Protein AF-A0A5E4HWT2-F1 (afdb_monomer)

Solvent-accessible surface area (backbone atoms only — not comparable to full-atom values): 11852 Å² total; per-residue (Å²): 133,83,78,80,74,68,26,44,54,45,60,42,58,47,58,42,36,42,62,37,64,35,36,36,42,29,39,63,37,53,56,61,27,50,28,43,37,42,43,30,40,61,86,70,51,63,56,81,74,40,82,48,65,21,38,86,82,4,34,38,79,51,73,48,72,41,38,56,68,53,70,64,38,52,31,46,33,38,43,28,26,64,86,80,69,40,54,32,49,76,34,63,39,31,34,39,82,28,74,89,44,45,45,43,34,33,34,42,23,30,59,99,72,46,64,54,94,60,71,32,46,50,61,38,70,34,66,42,81,79,51,62,40,22,15,24,37,28,46,29,47,87,41,42,48,36,38,32,27,23,25,27,57,98,69,41,72,50,74,76,37,48,56,56,42,78,27,59,45,81,91,74,81,39,33,23,17,25,38,31,42,32,67,37,92,56,56,92,66,53,42,39,37,33,27,27,21,31,53,95,71,44,74,53,70,76,33,48,62,52,40,79,26,62,47,79,92,73,84,43,32,25,14,21,38,34,44,33,63,45,111

Radius of gyration: 24.7 Å; Cα contacts (8 Å, |Δi|>4): 648; chains: 1; bounding box: 62×24×71 Å

Sequence (231 aa):
MNAPADPTLSVSPTSGSQGTTFYYSGTKYTPNGAIDWHVRKPDNVEYPVGSLVADASGNLNTNYLSHCGSMVGAYTIWAVDKTTGRRSNDVTETITAASSCTNVQYQAQFAYTGWMANWVQDGQTAGTPGGNQMEAIKIQTTSYGITYRAHVAYDGWLPWVSNGAVAGTVGQGKSLQAIEIKLLGAPSNLHVNYRVYVHGQGWQGWVSDGGTAGTIGSGLAVDAIEIKIQN

Mean predicted aligned error: 8.21 Å

Secondary structure (DSSP, 8-state):
-PPPPPPEEEEESSEEETTPEEEEEEE-SPTT-EEEEEEE-TTSPBPPPEEEE--TTS-EEEEEE--TTSPSEEEEEEEEETTTTEEPPPEEEEEEPPTTT---EEEEEETTTEE-SS-B-TTPPEE-TTSSPEEEEEEE-SSSEEEEEEEETTTEEPPPEETTPPEE-SSSS--EEEEEEEEES--TT-EEEEEEEETTTEEPPPEETTPPEE-SSS-PPEEEEEEEEE-

Foldseek 3Di:
DDDQDFKAKDWPPQEDEAQDKIKMKIADADAQFKKFKWKQAQVRDIDPTDIDTAHRRRMDIDMDGGHLQRAFAKMWIKMARPVVRGIYDIGIHGYHHDPVSWWKWKWFQFAPPGIDPGTDTAFDKHFDQQDTFTQKMFIAGDHWKKKKEFQKPPPGIDDIDIHRDIHGDHNPPIGTFKMFMATHSHDPQKWKWKEFRWNPPGIDDIDIHGDIHGDDPPRIGTRMMHITIDD

Structure (mmCIF, N/CA/C/O backbone):
data_AF-A0A5E4HWT2-F1
#
_entry.id   AF-A0A5E4HWT2-F1
#
loop_
_atom_site.group_PDB
_atom_site.id
_atom_site.type_symbol
_atom_site.label_atom_id
_atom_site.label_alt_id
_atom_site.label_comp_id
_atom_site.label_asym_id
_atom_site.label_entity_id
_atom_site.label_seq_id
_atom_site.pdbx_PDB_ins_code
_atom_site.Cartn_x
_atom_site.Cartn_y
_atom_site.Cartn_z
_atom_site.occupancy
_atom_site.B_iso_or_equiv
_atom_site.auth_seq_id
_atom_site.auth_comp_id
_atom_site.auth_asym_id
_atom_site.auth_atom_id
_atom_site.pdbx_PDB_model_num
ATOM 1 N N . MET A 1 1 ? -37.035 4.586 41.130 1.00 43.09 1 MET A N 1
ATOM 2 C CA . MET A 1 1 ? -35.785 3.806 41.001 1.00 43.09 1 MET A CA 1
ATOM 3 C C . MET A 1 1 ? -35.030 4.377 39.812 1.00 43.09 1 MET A C 1
ATOM 5 O O . MET A 1 1 ? -35.649 4.503 38.764 1.00 43.09 1 MET A O 1
ATOM 9 N N . ASN A 1 2 ? -33.771 4.797 39.970 1.00 49.03 2 ASN A N 1
ATOM 10 C CA . ASN A 1 2 ? -32.963 5.244 38.828 1.00 49.03 2 ASN A CA 1
ATOM 11 C C . ASN A 1 2 ? -32.665 4.037 37.935 1.00 49.03 2 ASN A C 1
ATOM 13 O O . ASN A 1 2 ? -32.288 2.983 38.447 1.00 49.03 2 ASN A O 1
ATOM 17 N N . ALA A 1 3 ? -32.858 4.180 36.622 1.00 57.75 3 ALA A N 1
ATOM 18 C CA . ALA A 1 3 ? -32.434 3.164 35.668 1.00 57.75 3 ALA A CA 1
ATOM 19 C C . ALA A 1 3 ? -30.928 2.900 35.862 1.00 57.75 3 ALA A C 1
ATOM 21 O O . ALA A 1 3 ? -30.178 3.860 36.070 1.00 57.75 3 ALA A O 1
ATOM 22 N N . PRO A 1 4 ? -30.465 1.635 35.834 1.00 65.25 4 PRO A N 1
ATOM 23 C CA . PRO A 1 4 ? -29.040 1.381 35.962 1.00 65.25 4 PRO A CA 1
ATOM 24 C C . PRO A 1 4 ? -28.313 2.071 34.802 1.00 65.25 4 PRO A C 1
ATOM 26 O O . PRO A 1 4 ? -28.851 2.121 33.696 1.00 65.25 4 PRO A O 1
ATOM 29 N N . ALA A 1 5 ? -27.134 2.634 35.053 1.00 80.31 5 ALA A N 1
ATOM 30 C CA . ALA A 1 5 ? -26.390 3.373 34.036 1.00 80.31 5 ALA A CA 1
ATOM 31 C C . ALA A 1 5 ? -25.865 2.440 32.933 1.00 80.31 5 ALA A C 1
ATOM 33 O O . ALA A 1 5 ? -25.574 1.272 33.199 1.00 80.31 5 ALA A O 1
ATOM 34 N N . ASP A 1 6 ? -25.743 2.962 31.715 1.00 92.44 6 ASP A N 1
ATOM 35 C CA . ASP A 1 6 ? -25.195 2.209 30.588 1.00 92.44 6 ASP A CA 1
ATOM 36 C C . ASP A 1 6 ? -23.680 1.980 30.740 1.00 92.44 6 ASP A C 1
ATOM 38 O O . ASP A 1 6 ? -23.000 2.789 31.397 1.00 92.44 6 ASP A O 1
ATOM 42 N N . PRO A 1 7 ? -23.144 0.891 30.152 1.00 96.94 7 PRO A N 1
ATOM 43 C CA . PRO A 1 7 ? -21.710 0.658 30.078 1.00 96.94 7 PRO A CA 1
ATOM 44 C C . PRO A 1 7 ? -20.974 1.820 29.416 1.00 96.94 7 PRO A C 1
ATOM 46 O O . PRO A 1 7 ? -21.511 2.519 28.558 1.00 96.94 7 PRO A O 1
ATOM 49 N N . THR A 1 8 ? -19.713 2.010 29.786 1.00 97.75 8 THR A N 1
ATOM 50 C CA . THR A 1 8 ? -18.845 3.003 29.144 1.00 97.75 8 THR A CA 1
ATOM 51 C C . THR A 1 8 ? -17.675 2.338 28.442 1.00 97.75 8 THR A C 1
ATOM 53 O O . THR A 1 8 ? -17.231 1.254 28.831 1.00 97.75 8 THR A O 1
ATOM 56 N N . LEU A 1 9 ? -17.161 3.010 27.416 1.00 98.50 9 LEU A N 1
ATOM 57 C CA . LEU A 1 9 ? -15.950 2.624 26.708 1.00 98.50 9 LEU A CA 1
ATOM 58 C C . LEU A 1 9 ? -15.103 3.865 26.412 1.00 98.50 9 LEU A C 1
ATOM 60 O O . LEU A 1 9 ? -15.623 4.933 26.091 1.00 98.50 9 LEU A O 1
ATOM 64 N N . SER A 1 10 ? -13.788 3.721 26.517 1.00 98.44 10 SER A N 1
ATOM 65 C CA . SER A 1 10 ? -12.793 4.733 26.169 1.00 98.44 10 SER A CA 1
ATOM 66 C C . SER A 1 10 ? -11.603 4.069 25.477 1.00 98.44 10 SER A C 1
ATOM 68 O O . SER A 1 10 ? -11.363 2.878 25.679 1.00 98.44 10 SER A O 1
ATOM 70 N N . VAL A 1 11 ? -10.865 4.835 24.672 1.00 98.62 11 VAL A N 1
ATOM 71 C CA . VAL A 1 11 ? -9.637 4.392 23.996 1.00 98.62 11 VAL A CA 1
ATOM 72 C C . VAL A 1 11 ? -8.531 5.430 24.176 1.00 98.62 11 VAL A C 1
ATOM 74 O O . VAL A 1 11 ? -8.799 6.633 24.156 1.00 98.62 11 VAL A O 1
ATOM 77 N N . SER A 1 12 ? -7.294 4.973 24.365 1.00 97.75 12 SER A N 1
ATOM 78 C CA . SER A 1 12 ? -6.104 5.821 24.440 1.00 97.75 12 SER A CA 1
ATOM 79 C C . SER A 1 12 ? -4.875 5.117 23.839 1.00 97.75 12 SER A C 1
ATOM 81 O O . SER A 1 12 ? -4.638 3.956 24.174 1.00 97.75 12 SER A O 1
ATOM 83 N N . PRO A 1 13 ? -4.065 5.788 22.997 1.00 98.44 13 PRO A N 1
ATOM 84 C CA . PRO A 1 13 ? -4.355 7.083 22.375 1.00 98.44 13 PRO A CA 1
ATOM 85 C C . PRO A 1 13 ? -5.562 6.983 21.425 1.00 98.44 13 PRO A C 1
ATOM 87 O O . PRO A 1 13 ? -5.943 5.896 21.021 1.00 98.44 13 PRO A O 1
ATOM 90 N N . THR A 1 14 ? -6.184 8.101 21.046 1.00 97.81 14 THR A N 1
ATOM 91 C CA . THR A 1 14 ? -7.273 8.097 20.041 1.00 97.81 14 THR A CA 1
ATOM 92 C C . THR A 1 14 ? -6.750 8.132 18.601 1.00 97.81 14 THR A C 1
ATOM 94 O O . THR A 1 14 ? -7.523 8.018 17.653 1.00 97.81 14 THR A O 1
ATOM 97 N N . SER A 1 15 ? -5.439 8.300 18.409 1.00 96.88 15 SER A N 1
ATOM 98 C CA . SER A 1 15 ? -4.786 8.288 17.101 1.00 96.88 15 SER A CA 1
ATOM 99 C C . SER A 1 15 ? -3.331 7.834 17.215 1.00 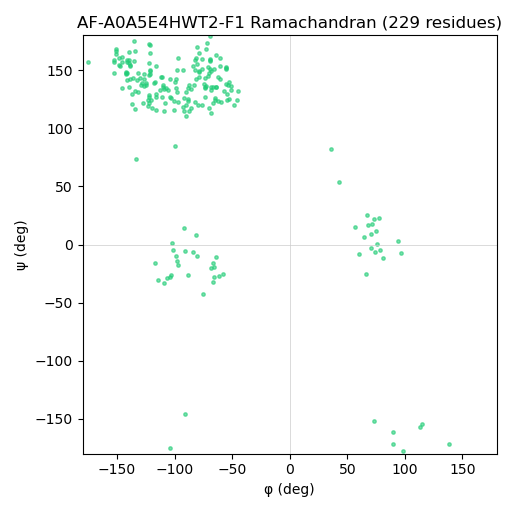96.88 15 SER A C 1
ATOM 101 O O . SER A 1 15 ? -2.675 8.116 18.218 1.00 96.88 15 SER A O 1
ATOM 103 N N . GLY A 1 16 ? -2.821 7.156 16.190 1.00 94.25 16 GLY A N 1
ATOM 104 C CA . GLY A 1 16 ? -1.427 6.727 16.107 1.00 94.25 16 GLY A CA 1
ATOM 105 C C . GLY A 1 16 ? -1.103 6.079 14.766 1.00 94.25 16 GLY A C 1
ATOM 106 O O . GLY A 1 16 ? -1.997 5.591 14.077 1.00 94.25 16 GLY A O 1
ATOM 107 N N . SER A 1 17 ? 0.172 6.072 14.374 1.00 90.12 17 SER A N 1
ATOM 108 C CA . SER A 1 17 ? 0.587 5.397 13.141 1.00 90.12 17 SER A CA 1
ATOM 109 C C . SER A 1 17 ? 0.480 3.877 13.280 1.00 90.12 17 SER A C 1
ATOM 111 O O . SER A 1 17 ? 0.541 3.360 14.397 1.00 90.12 17 SER A O 1
ATOM 113 N N . GLN A 1 18 ? 0.380 3.142 12.171 1.00 86.31 18 GLN A N 1
ATOM 114 C CA . GLN A 1 18 ? 0.523 1.678 12.169 1.00 86.31 18 GLN A CA 1
ATOM 115 C C . GLN A 1 18 ? 1.737 1.248 13.025 1.00 86.31 18 GLN A C 1
ATOM 117 O O . GLN A 1 18 ? 2.815 1.837 12.931 1.00 86.31 18 GLN A O 1
ATOM 122 N N . GLY A 1 19 ? 1.545 0.261 13.903 1.00 87.62 19 GLY A N 1
ATOM 123 C CA . GLY A 1 19 ? 2.503 -0.112 14.954 1.00 87.62 19 GLY A CA 1
ATOM 124 C C . GLY A 1 19 ? 2.204 0.500 16.330 1.00 87.62 19 GLY A C 1
ATOM 125 O O . GLY A 1 19 ? 2.846 0.134 17.311 1.00 87.62 19 GLY A O 1
ATOM 126 N N . THR A 1 20 ? 1.227 1.406 16.433 1.00 95.69 20 THR A N 1
ATOM 127 C CA . THR A 1 20 ? 0.738 1.935 17.716 1.00 95.69 20 THR A CA 1
ATOM 128 C C . THR A 1 20 ? -0.126 0.899 18.433 1.00 95.69 20 THR A C 1
ATOM 130 O O . THR A 1 20 ? -0.978 0.259 17.806 1.00 95.69 20 THR A O 1
ATOM 133 N N . THR A 1 21 ? 0.065 0.771 19.748 1.00 98.12 21 THR A N 1
ATOM 134 C CA . THR A 1 21 ? -0.846 0.042 20.639 1.00 98.12 21 THR A CA 1
ATOM 135 C C . THR A 1 21 ? -1.932 0.976 21.160 1.00 98.12 21 THR A C 1
ATOM 137 O O . THR A 1 21 ? -1.632 1.982 21.802 1.00 98.12 21 THR A O 1
ATOM 140 N N . PHE A 1 22 ? -3.185 0.609 20.919 1.00 98.56 22 PHE A N 1
ATOM 141 C CA . PHE A 1 22 ? -4.385 1.259 21.431 1.00 98.56 22 PHE A CA 1
ATOM 142 C C . PHE A 1 22 ? -4.890 0.496 22.653 1.00 98.56 22 PHE A C 1
ATOM 144 O O . PHE A 1 22 ? -5.001 -0.729 22.620 1.00 98.56 22 PHE A O 1
ATOM 151 N N . TYR A 1 23 ? -5.182 1.207 23.738 1.00 98.56 23 TYR A N 1
ATOM 152 C CA . TYR A 1 23 ? -5.675 0.639 24.989 1.00 98.56 23 TYR A CA 1
ATOM 153 C C . TYR A 1 23 ? -7.123 1.049 25.198 1.00 98.56 23 TYR A C 1
ATOM 155 O O . TYR A 1 23 ? -7.440 2.238 25.185 1.00 98.56 23 TYR A O 1
ATOM 163 N N . TYR A 1 24 ? -7.990 0.071 25.432 1.00 98.56 24 TYR A N 1
ATOM 164 C CA . TYR A 1 24 ? -9.404 0.289 25.689 1.00 98.56 24 TYR A CA 1
ATOM 165 C C . TYR A 1 24 ? -9.719 -0.008 27.143 1.00 98.56 24 TYR A C 1
ATOM 167 O O . TYR A 1 24 ? -9.331 -1.052 27.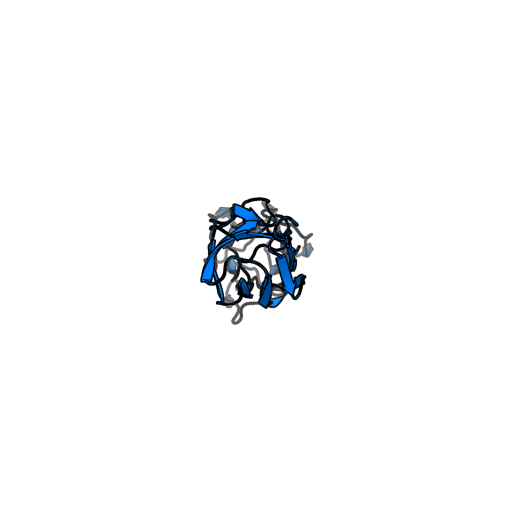673 1.00 98.56 24 TYR A O 1
ATOM 175 N N . SER A 1 25 ? -10.471 0.896 27.764 1.00 98.31 25 SER A N 1
ATOM 176 C CA . SER A 1 25 ? -11.011 0.683 29.102 1.00 98.31 25 SER A CA 1
ATOM 177 C C . SER A 1 25 ? -12.499 0.986 29.142 1.00 98.31 25 SER A C 1
ATOM 179 O O . SER A 1 25 ? -12.980 1.911 28.481 1.00 98.31 25 SER A O 1
ATOM 181 N N . GLY A 1 26 ? -13.239 0.201 29.913 1.00 97.88 26 GLY A N 1
ATOM 182 C CA . GLY A 1 26 ? -14.676 0.359 30.064 1.00 97.88 26 GLY A CA 1
ATOM 183 C C . GLY A 1 26 ? -15.161 -0.052 31.446 1.00 97.88 26 GLY A C 1
ATOM 184 O O . GLY A 1 26 ? -14.474 -0.772 32.163 1.00 97.88 26 GLY A O 1
ATOM 185 N N . THR A 1 27 ? -16.348 0.416 31.826 1.00 98.06 27 THR A N 1
ATOM 186 C CA . THR A 1 27 ? -16.927 0.173 33.158 1.00 98.06 27 THR A CA 1
ATOM 187 C C . THR A 1 27 ? -18.422 -0.117 33.071 1.00 98.06 27 THR A C 1
ATOM 189 O O . THR A 1 27 ? -19.052 0.193 32.058 1.00 98.06 27 THR A O 1
ATOM 192 N N . LYS A 1 28 ? -18.991 -0.641 34.167 1.00 97.12 28 LYS A N 1
ATOM 193 C CA . LYS A 1 28 ? -20.430 -0.927 34.347 1.00 97.12 28 LYS A CA 1
ATOM 194 C C . LYS A 1 28 ? -20.972 -2.051 33.458 1.00 97.12 28 LYS A C 1
ATOM 196 O O . LYS A 1 28 ? -22.170 -2.098 33.191 1.00 97.12 28 LYS A O 1
ATOM 201 N N . TYR A 1 29 ? -20.105 -2.962 33.033 1.00 97.44 29 TYR A N 1
ATOM 202 C CA . TYR A 1 29 ? -20.538 -4.249 32.500 1.00 97.44 29 TYR A CA 1
ATOM 203 C C . TYR A 1 29 ? -20.964 -5.157 33.655 1.00 97.44 29 TYR A C 1
ATOM 205 O O . TYR A 1 29 ? -20.558 -4.956 34.803 1.00 97.44 29 TYR A O 1
ATOM 213 N N . THR A 1 30 ? -21.764 -6.178 33.362 1.00 97.44 30 THR A N 1
ATOM 214 C CA . THR A 1 30 ? -22.061 -7.239 34.327 1.00 97.44 30 THR A CA 1
ATOM 215 C C . THR A 1 30 ? -20.750 -7.851 34.844 1.00 97.44 30 THR A C 1
ATOM 217 O O . THR A 1 30 ? -19.946 -8.300 34.026 1.00 97.44 30 THR A O 1
ATOM 220 N N . PRO A 1 31 ? -20.500 -7.884 36.169 1.00 97.94 31 PRO A N 1
ATOM 221 C CA . PRO A 1 31 ? -19.295 -8.489 36.736 1.00 97.94 31 PRO A CA 1
ATOM 222 C C . PRO A 1 31 ? -19.091 -9.937 36.285 1.00 97.94 31 PRO A C 1
ATOM 224 O O . PRO A 1 31 ? -20.013 -10.746 36.387 1.00 97.94 31 PRO A O 1
ATOM 227 N N . ASN A 1 32 ? -17.891 -10.269 35.801 1.00 97.69 32 ASN A N 1
ATOM 228 C CA . ASN A 1 32 ? -17.571 -11.560 35.166 1.00 97.69 32 ASN A CA 1
ATOM 229 C C . ASN A 1 32 ? -18.466 -11.919 33.957 1.00 97.69 32 ASN A C 1
ATOM 231 O O . ASN A 1 32 ? -18.517 -13.075 33.537 1.00 97.69 32 ASN A O 1
ATOM 235 N N . GLY A 1 33 ? -19.203 -10.948 33.415 1.00 97.44 33 GLY A N 1
ATOM 236 C CA . GLY A 1 33 ? -20.128 -11.121 32.304 1.00 97.44 33 GLY A CA 1
ATOM 237 C C . GLY A 1 33 ? -19.431 -11.053 30.949 1.00 97.44 33 GLY A C 1
ATOM 238 O O . GLY A 1 33 ? -18.394 -10.407 30.787 1.00 97.44 33 GLY A O 1
ATOM 239 N N . ALA A 1 34 ? -20.027 -11.716 29.960 1.00 98.06 34 ALA A N 1
ATOM 240 C CA . ALA A 1 34 ? -19.558 -11.667 28.582 1.00 98.06 34 ALA A CA 1
ATOM 241 C C . ALA A 1 34 ? -19.882 -10.315 27.925 1.00 98.06 34 ALA A C 1
ATOM 243 O O . ALA A 1 34 ? -20.956 -9.743 28.134 1.00 98.06 34 ALA A O 1
ATOM 244 N N . ILE A 1 35 ? -18.960 -9.844 27.089 1.00 98.62 35 ILE A N 1
ATOM 245 C CA . ILE A 1 35 ? -19.057 -8.604 26.322 1.00 98.62 35 ILE A CA 1
ATOM 246 C C . ILE A 1 35 ? -18.897 -8.943 24.840 1.00 98.62 35 ILE A C 1
ATOM 248 O O . ILE A 1 35 ? -17.876 -9.510 24.448 1.00 98.62 35 ILE A O 1
ATOM 252 N N . ASP A 1 36 ? -19.875 -8.560 24.022 1.00 98.56 36 ASP A N 1
ATOM 253 C CA . ASP A 1 36 ? -19.744 -8.565 22.566 1.00 98.56 36 ASP A CA 1
ATOM 254 C C . ASP A 1 36 ? -18.962 -7.309 22.135 1.00 98.56 36 ASP A C 1
ATOM 256 O O . ASP A 1 36 ? -19.357 -6.175 22.425 1.00 98.56 36 ASP A O 1
ATOM 260 N N . TRP A 1 37 ? -17.817 -7.514 21.483 1.00 98.44 37 TRP A N 1
ATOM 261 C CA . TRP A 1 37 ? -16.889 -6.475 21.031 1.00 98.44 37 TRP A CA 1
ATOM 262 C C . TRP A 1 37 ? -17.081 -6.207 19.542 1.00 98.44 37 TRP A C 1
ATOM 264 O O . TRP A 1 37 ? -16.821 -7.076 18.706 1.00 98.44 37 TRP A O 1
ATOM 274 N N . HIS A 1 38 ? -17.516 -4.997 19.207 1.00 98.44 38 HIS A N 1
ATOM 275 C CA . HIS A 1 38 ? -17.795 -4.602 17.835 1.00 98.44 38 HIS A CA 1
ATOM 276 C C . HIS A 1 38 ? -16.776 -3.589 17.337 1.00 98.44 38 HIS A C 1
ATOM 278 O O . HIS A 1 38 ? -16.461 -2.613 18.018 1.00 98.44 38 HIS A O 1
ATOM 284 N N . VAL A 1 39 ? -16.307 -3.799 16.110 1.00 98.31 39 VAL A N 1
ATOM 285 C CA . VAL A 1 39 ? -15.374 -2.903 15.431 1.00 98.31 39 VAL A CA 1
ATOM 286 C C . VAL A 1 39 ? -15.856 -2.695 14.004 1.00 98.31 39 VAL A C 1
ATOM 288 O O . VAL A 1 39 ? -15.878 -3.631 13.202 1.00 98.31 39 VAL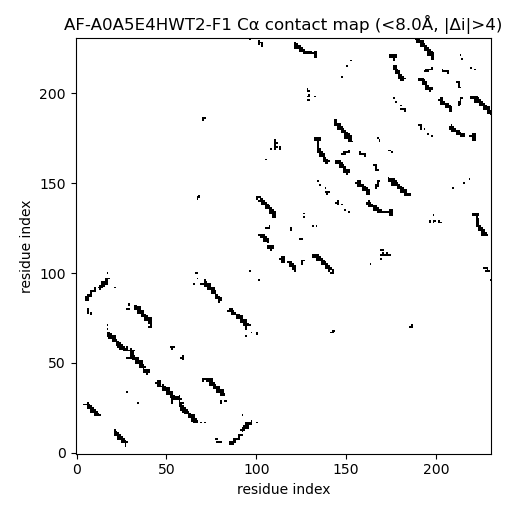 A O 1
ATOM 291 N N . ARG A 1 40 ? -16.199 -1.451 13.676 1.00 98.12 40 ARG A N 1
ATOM 292 C CA . ARG A 1 40 ? -16.472 -1.002 12.313 1.00 98.12 40 ARG A CA 1
ATOM 293 C C . ARG A 1 40 ? -15.223 -0.347 11.739 1.00 98.12 40 ARG A C 1
ATOM 295 O O . ARG A 1 40 ? -14.700 0.611 12.310 1.00 98.12 40 ARG A O 1
ATOM 302 N N . LYS A 1 41 ? -14.752 -0.882 10.616 1.00 93.88 41 LYS A N 1
ATOM 303 C CA . LYS A 1 41 ? -13.558 -0.420 9.901 1.00 93.88 41 LYS A CA 1
ATOM 304 C C . LYS A 1 41 ? -13.794 0.922 9.181 1.00 93.88 41 LYS A C 1
ATOM 306 O O . LYS A 1 41 ? -14.949 1.313 8.993 1.00 93.88 41 LYS A O 1
ATOM 311 N N . PRO A 1 42 ? -12.723 1.577 8.688 1.00 91.50 42 PRO A N 1
ATOM 312 C CA . PRO A 1 42 ? -12.829 2.793 7.876 1.00 91.50 42 PRO A CA 1
ATOM 313 C C . PRO A 1 42 ? -13.656 2.639 6.588 1.00 91.50 42 PRO A C 1
ATOM 315 O O . PRO A 1 42 ? -14.235 3.609 6.111 1.00 91.50 42 PRO A O 1
ATOM 318 N N . ASP A 1 43 ? -13.758 1.423 6.041 1.00 85.81 43 ASP A N 1
ATOM 319 C CA . ASP A 1 43 ? -14.599 1.092 4.878 1.00 85.81 43 ASP A CA 1
ATOM 320 C C . ASP A 1 43 ? -16.086 0.854 5.231 1.00 85.81 43 ASP A C 1
ATOM 322 O O . ASP A 1 43 ? -16.866 0.437 4.377 1.00 85.81 43 ASP A O 1
ATOM 326 N N . ASN A 1 44 ? -16.488 1.121 6.480 1.00 91.38 44 ASN A N 1
ATOM 327 C CA . ASN A 1 44 ? -17.807 0.851 7.065 1.00 91.38 44 ASN A CA 1
ATOM 328 C C . ASN A 1 44 ? -18.199 -0.630 7.179 1.00 91.38 44 ASN A C 1
ATOM 330 O O . ASN A 1 44 ? -19.316 -0.923 7.607 1.00 91.38 44 ASN A O 1
ATOM 334 N N . VAL A 1 45 ? -17.303 -1.567 6.869 1.00 91.69 45 VAL A N 1
ATOM 335 C CA . VAL A 1 45 ? -17.550 -2.996 7.082 1.00 91.69 45 VAL A CA 1
ATOM 336 C C . VAL A 1 45 ? -17.172 -3.365 8.518 1.00 91.69 45 VAL A C 1
ATOM 338 O O . VAL A 1 45 ? -16.109 -2.994 9.019 1.00 91.69 45 VAL A O 1
ATOM 341 N N . GLU A 1 46 ? -18.034 -4.114 9.199 1.00 94.31 46 GLU A N 1
ATOM 342 C CA . GLU A 1 46 ? -17.748 -4.623 10.542 1.00 94.31 46 GLU A CA 1
ATOM 343 C C . GLU A 1 46 ? -16.880 -5.886 10.493 1.00 94.31 46 GLU A C 1
ATOM 345 O O . GLU A 1 46 ? -17.036 -6.739 9.614 1.00 94.31 46 GLU A O 1
ATOM 350 N N . TYR A 1 47 ? -15.954 -6.015 11.445 1.00 92.69 47 TYR A N 1
ATOM 351 C CA . TYR A 1 47 ? -15.326 -7.305 11.728 1.00 92.69 47 TYR A CA 1
ATOM 352 C C . TYR A 1 47 ? -16.342 -8.270 12.360 1.00 92.69 47 TYR A C 1
ATOM 354 O O . TYR A 1 47 ? -17.330 -7.824 12.948 1.00 92.69 47 TYR A O 1
ATOM 362 N N . PRO A 1 48 ? -16.096 -9.594 12.303 1.00 96.56 48 PRO A N 1
ATOM 363 C CA . PRO A 1 48 ? -16.831 -10.539 13.135 1.00 96.56 48 PRO A CA 1
ATOM 364 C C . PRO A 1 48 ? -16.807 -10.103 14.603 1.00 96.56 48 PRO A C 1
ATOM 366 O O . PRO A 1 48 ? -15.762 -9.695 15.113 1.00 96.56 48 PRO A O 1
ATOM 369 N N . VAL A 1 49 ? -17.960 -10.198 15.268 1.00 95.62 49 VAL A N 1
ATOM 370 C CA . VAL A 1 49 ? -18.115 -9.790 16.669 1.00 95.62 49 VAL A CA 1
ATOM 371 C C . VAL A 1 49 ? -17.158 -10.596 17.547 1.00 95.62 49 VAL A C 1
ATOM 373 O O . VAL A 1 49 ? -17.185 -11.829 17.546 1.00 95.62 49 VAL A O 1
ATOM 376 N N . GLY A 1 50 ? -16.296 -9.893 18.280 1.00 95.56 50 GLY A N 1
ATOM 377 C CA . GLY A 1 50 ? -15.389 -10.491 19.254 1.00 95.56 50 GLY A CA 1
ATOM 378 C C . GLY A 1 50 ? -16.093 -10.770 20.581 1.00 95.56 50 GLY A C 1
ATOM 379 O O . GLY A 1 50 ? -17.121 -10.171 20.880 1.00 95.56 50 GLY A O 1
ATOM 380 N N . SER A 1 51 ? -15.520 -11.648 21.405 1.00 96.19 51 SER A N 1
ATOM 381 C CA . SER A 1 51 ? -16.020 -11.920 22.758 1.00 96.19 51 SER A CA 1
ATOM 382 C C . SER A 1 51 ? -14.941 -11.609 23.785 1.00 96.19 51 SER A C 1
ATOM 384 O O . SER A 1 51 ? -13.846 -12.166 23.728 1.00 96.19 51 SER A O 1
ATOM 386 N N . LEU A 1 52 ? -15.272 -10.753 24.746 1.00 97.69 52 LEU A N 1
ATOM 387 C CA . LEU A 1 52 ? -14.447 -10.418 25.907 1.00 97.69 52 LEU A CA 1
ATOM 388 C C . LEU A 1 52 ? -15.222 -10.728 27.193 1.00 97.69 52 LEU A C 1
ATOM 390 O O . LEU A 1 52 ? -16.404 -11.073 27.151 1.00 97.69 52 LEU A O 1
ATOM 394 N N . VAL A 1 53 ? -14.557 -10.624 28.340 1.00 98.06 53 VAL A N 1
ATOM 395 C CA . VAL A 1 53 ? -15.166 -10.854 29.655 1.00 98.06 53 VAL A CA 1
ATOM 396 C C . VAL A 1 53 ? -14.795 -9.693 30.568 1.00 98.06 53 VAL A C 1
ATOM 398 O O . VAL A 1 53 ? -13.626 -9.308 30.628 1.00 98.06 53 VAL A O 1
ATOM 401 N N . ALA A 1 54 ? -15.788 -9.118 31.246 1.00 97.88 54 ALA A N 1
ATOM 402 C CA . ALA A 1 54 ? -15.556 -8.108 32.271 1.00 97.88 54 ALA A CA 1
ATOM 403 C C . ALA A 1 54 ? -14.887 -8.733 33.502 1.00 97.88 54 ALA A C 1
ATOM 405 O O . ALA A 1 54 ? -15.135 -9.892 33.827 1.00 97.88 54 ALA A O 1
ATOM 406 N N . ASP A 1 55 ? -14.093 -7.967 34.239 1.00 98.12 55 ASP A N 1
ATOM 407 C CA . ASP A 1 55 ? -13.555 -8.422 35.519 1.00 98.12 55 ASP A CA 1
ATOM 408 C C . ASP A 1 55 ? -14.648 -8.542 36.606 1.00 98.12 55 ASP A C 1
ATOM 410 O O . ASP A 1 55 ? -15.830 -8.234 36.402 1.00 98.12 55 ASP A O 1
ATOM 414 N N . ALA A 1 56 ? -14.250 -8.972 37.806 1.00 97.62 56 ALA A N 1
ATOM 415 C CA . ALA A 1 56 ? -15.151 -9.123 38.950 1.00 97.62 56 ALA A CA 1
ATOM 416 C C . ALA A 1 56 ? -15.770 -7.802 39.450 1.00 97.62 56 ALA A C 1
ATOM 418 O O . ALA A 1 56 ? -16.683 -7.831 40.272 1.00 97.62 56 ALA A O 1
ATOM 419 N N . SER A 1 57 ? -15.287 -6.656 38.972 1.00 97.50 57 SER A N 1
ATOM 420 C CA . SER A 1 57 ? -15.838 -5.327 39.254 1.00 97.50 57 SER A CA 1
ATOM 421 C C . SER A 1 57 ? -16.675 -4.776 38.092 1.00 97.50 57 SER A C 1
ATOM 423 O O . SER A 1 57 ? -17.195 -3.666 38.195 1.00 97.50 57 SER A O 1
ATOM 425 N N . GLY A 1 58 ? -16.834 -5.528 36.998 1.00 97.38 58 GLY A N 1
ATOM 426 C CA . GLY A 1 58 ? -17.557 -5.071 35.812 1.00 97.38 58 GLY A CA 1
ATOM 427 C C . GLY A 1 58 ? -16.750 -4.112 34.934 1.00 97.38 58 GLY A C 1
ATOM 428 O O . GLY A 1 58 ? -17.341 -3.324 34.189 1.00 97.38 58 GLY A O 1
ATOM 429 N N . ASN A 1 59 ? -15.416 -4.143 35.026 1.00 98.19 59 ASN A N 1
ATOM 430 C CA . ASN A 1 59 ? -14.538 -3.357 34.167 1.00 98.19 59 ASN A CA 1
ATOM 431 C C . ASN A 1 59 ? -13.997 -4.188 33.005 1.00 98.19 59 ASN A C 1
ATOM 433 O O . ASN A 1 59 ? -13.771 -5.391 33.114 1.00 98.19 59 ASN A O 1
ATOM 437 N N . LEU A 1 60 ? -13.736 -3.508 31.896 1.00 98.06 60 LEU A N 1
ATOM 438 C CA . LEU A 1 60 ? -13.066 -4.043 30.723 1.00 98.06 60 LEU A CA 1
ATOM 439 C C . LEU A 1 60 ? -11.710 -3.356 30.579 1.00 98.06 60 LEU A C 1
ATOM 441 O O . LEU A 1 60 ? -11.651 -2.130 30.614 1.00 98.06 60 LEU A O 1
ATOM 445 N N . ASN A 1 61 ? -10.651 -4.133 30.357 1.00 98.00 61 ASN A N 1
ATOM 446 C CA . ASN A 1 61 ? -9.342 -3.636 29.942 1.00 98.00 61 ASN A CA 1
ATOM 447 C C . ASN A 1 61 ? -8.796 -4.561 28.853 1.00 98.00 61 ASN A C 1
ATOM 449 O O . ASN A 1 61 ? -8.647 -5.761 29.074 1.00 98.00 61 ASN A O 1
ATOM 453 N N . THR A 1 62 ? -8.525 -4.016 27.673 1.00 98.19 62 THR A N 1
ATOM 454 C CA . THR A 1 62 ? -7.941 -4.758 26.549 1.00 98.19 62 THR A CA 1
ATOM 455 C C . THR A 1 62 ? -7.126 -3.816 25.673 1.00 98.19 62 THR A C 1
ATOM 457 O O . THR A 1 62 ? -7.198 -2.597 25.828 1.00 98.19 62 THR A O 1
ATOM 460 N N . ASN A 1 63 ? -6.337 -4.354 24.752 1.00 98.12 63 ASN A N 1
ATOM 461 C CA . ASN A 1 63 ? -5.542 -3.555 23.835 1.00 98.12 63 ASN A CA 1
ATOM 462 C C . ASN A 1 63 ? -5.500 -4.163 22.433 1.00 98.12 63 ASN A C 1
ATOM 464 O O . ASN A 1 63 ? -5.658 -5.369 22.250 1.00 98.12 63 ASN A O 1
ATOM 468 N N . TYR A 1 64 ? -5.220 -3.313 21.452 1.00 96.94 64 TYR A N 1
ATOM 469 C CA . TYR A 1 64 ? -4.976 -3.690 20.068 1.00 96.94 64 TYR A CA 1
ATOM 470 C C . TYR A 1 64 ? -3.656 -3.079 19.597 1.00 96.94 64 TYR A C 1
ATOM 472 O O . TYR A 1 64 ? -3.472 -1.866 19.648 1.00 96.94 64 TYR A O 1
ATOM 480 N N . LEU A 1 65 ? -2.720 -3.919 19.154 1.00 95.69 65 LEU A N 1
ATOM 481 C CA . LEU A 1 65 ? -1.509 -3.468 18.470 1.00 95.69 65 LEU A CA 1
ATOM 482 C C . LEU A 1 65 ? -1.795 -3.407 16.968 1.00 95.69 65 LEU A C 1
ATOM 484 O O . LEU A 1 65 ? -1.955 -4.444 16.322 1.00 95.69 65 LEU A O 1
ATOM 488 N N . SER A 1 66 ? -1.847 -2.195 16.417 1.00 92.56 66 SER A N 1
ATOM 489 C CA . SER A 1 66 ? -1.956 -2.010 14.969 1.00 92.56 66 SER A CA 1
ATOM 490 C C . SER A 1 66 ? -0.700 -2.518 14.255 1.00 92.56 66 SER A C 1
ATOM 492 O O . SER A 1 66 ? 0.402 -2.503 14.802 1.00 92.56 66 SER A O 1
ATOM 494 N N . HIS A 1 67 ? -0.855 -2.957 13.011 1.00 82.38 67 HIS A N 1
ATOM 495 C CA . HIS A 1 67 ? 0.222 -3.474 12.171 1.00 82.38 67 HIS A CA 1
ATOM 496 C C . HIS A 1 67 ? 0.123 -2.882 10.764 1.00 82.38 67 HIS A C 1
ATOM 498 O O . HIS A 1 67 ? -0.826 -2.179 10.427 1.00 82.38 67 HIS A O 1
ATOM 504 N N . CYS A 1 68 ? 1.094 -3.175 9.903 1.00 74.44 68 CYS A N 1
ATOM 505 C CA . CYS A 1 68 ? 1.139 -2.574 8.570 1.00 74.44 68 CYS A CA 1
ATOM 506 C C . CYS A 1 68 ? -0.010 -2.990 7.631 1.00 74.44 68 CYS A C 1
ATOM 508 O O . CYS A 1 68 ? -0.244 -2.333 6.623 1.00 74.44 68 CYS A O 1
ATOM 510 N N . GLY A 1 69 ? -0.733 -4.061 7.973 1.00 71.69 69 GLY A N 1
ATOM 511 C CA . GLY A 1 69 ? -1.963 -4.481 7.291 1.00 71.69 69 GLY A CA 1
ATOM 512 C C . GLY A 1 69 ? -3.242 -3.889 7.895 1.00 71.69 69 GLY A C 1
ATOM 513 O O . GLY A 1 69 ? -4.322 -4.107 7.352 1.00 71.69 69 GLY A O 1
ATOM 514 N N . SER A 1 70 ? -3.154 -3.165 9.018 1.00 84.31 70 SER A N 1
ATOM 515 C CA . SER A 1 70 ? -4.289 -2.422 9.566 1.00 84.31 70 SER A CA 1
ATOM 516 C C . SER A 1 70 ? -4.665 -1.316 8.585 1.00 84.31 70 SER A C 1
ATOM 518 O O . SER A 1 70 ? -3.813 -0.517 8.199 1.00 84.31 70 SER A O 1
ATOM 520 N N . MET A 1 71 ? -5.933 -1.263 8.183 1.00 81.75 71 MET A N 1
ATOM 521 C CA . MET A 1 71 ? -6.442 -0.209 7.311 1.00 81.75 71 MET A CA 1
ATOM 522 C C . MET A 1 71 ? -6.195 1.164 7.949 1.00 81.75 71 MET A C 1
ATOM 524 O O . MET A 1 71 ? -6.473 1.377 9.124 1.00 81.75 71 MET A O 1
ATOM 528 N N . VAL A 1 72 ? -5.653 2.099 7.176 1.00 83.81 72 VAL A N 1
ATOM 529 C CA . VAL A 1 72 ? -5.491 3.487 7.618 1.00 83.81 72 VAL A CA 1
ATOM 530 C C . VAL A 1 72 ? -6.860 4.164 7.609 1.00 83.81 72 VAL A C 1
ATOM 532 O O . VAL A 1 72 ? -7.616 4.026 6.650 1.00 83.81 72 VAL A O 1
ATOM 535 N N . GLY A 1 73 ? -7.182 4.894 8.673 1.00 86.50 73 GLY A N 1
ATOM 536 C CA . GLY A 1 73 ? -8.442 5.615 8.816 1.00 86.50 73 GLY A CA 1
ATOM 537 C C . GLY A 1 73 ? -9.049 5.506 10.211 1.00 86.50 73 GLY A C 1
ATOM 538 O O . GLY A 1 73 ? -8.424 5.016 11.152 1.00 86.50 73 GLY A O 1
ATOM 539 N N . ALA A 1 74 ? -10.280 6.001 10.333 1.00 95.38 74 ALA A N 1
ATOM 540 C CA . ALA A 1 74 ? -11.030 6.002 11.581 1.00 95.38 74 ALA A CA 1
ATOM 541 C C . ALA A 1 74 ? -11.833 4.704 11.750 1.00 95.38 74 ALA A C 1
ATOM 543 O O . ALA A 1 74 ? -12.648 4.355 10.896 1.00 95.38 74 ALA A O 1
ATOM 544 N N . TYR A 1 75 ? -11.634 4.025 12.873 1.00 97.69 75 TYR A N 1
ATOM 545 C CA . TYR A 1 75 ? -12.429 2.881 13.303 1.00 97.69 75 TYR A CA 1
ATOM 546 C C . TYR A 1 75 ? -13.449 3.338 14.339 1.00 97.69 75 TYR A C 1
ATOM 548 O O . TYR A 1 75 ? -13.129 4.145 15.211 1.00 9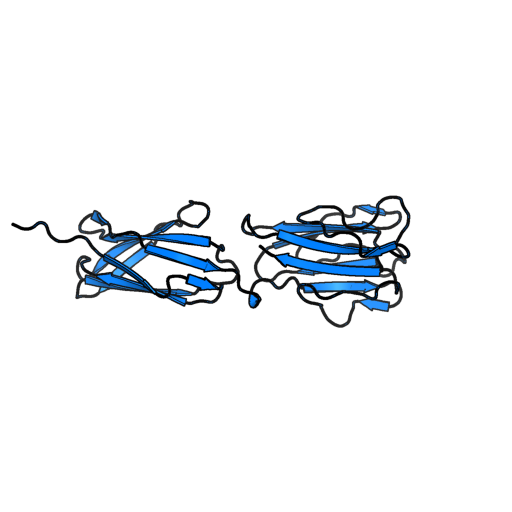7.69 75 TYR A O 1
ATOM 556 N N . THR A 1 76 ? -14.672 2.813 14.265 1.00 98.38 76 THR A N 1
ATOM 557 C CA . THR A 1 76 ? -15.684 2.993 15.315 1.00 98.38 76 THR A CA 1
ATOM 558 C C . THR A 1 76 ? -15.797 1.709 16.120 1.00 98.38 76 THR A C 1
ATOM 560 O O . THR A 1 76 ? -16.020 0.645 15.545 1.00 98.38 76 THR A O 1
ATOM 563 N N . ILE A 1 77 ? -15.678 1.803 17.440 1.00 98.62 77 ILE A N 1
ATOM 564 C CA . ILE A 1 77 ? -15.717 0.656 18.346 1.00 98.62 77 ILE A CA 1
ATOM 565 C C . ILE A 1 77 ? -16.803 0.868 19.396 1.00 98.62 77 ILE A C 1
ATOM 567 O O . ILE A 1 77 ? -16.962 1.970 19.924 1.00 98.62 77 ILE A O 1
ATOM 571 N N . TRP A 1 78 ? -17.543 -0.193 19.707 1.00 98.56 78 TRP A N 1
ATOM 572 C CA . TRP A 1 78 ? -18.479 -0.231 20.828 1.00 98.56 78 TRP A CA 1
ATOM 573 C C . TRP A 1 78 ? -18.526 -1.628 21.440 1.00 98.56 78 TRP A C 1
ATOM 575 O O . TRP A 1 78 ? -18.143 -2.623 20.824 1.00 98.56 78 TRP A O 1
ATOM 585 N N . ALA A 1 79 ? -19.029 -1.698 22.664 1.00 98.38 79 ALA A N 1
ATOM 586 C CA . ALA A 1 79 ? -19.202 -2.934 23.402 1.00 98.38 79 ALA A CA 1
ATOM 587 C C . ALA A 1 79 ? -20.672 -3.121 23.788 1.00 98.38 79 ALA A C 1
ATOM 589 O O . ALA A 1 79 ? -21.387 -2.150 24.049 1.00 98.38 79 ALA A O 1
ATOM 590 N N . VAL A 1 80 ? -21.126 -4.371 23.834 1.00 98.31 80 VAL A N 1
ATOM 591 C CA . VAL A 1 80 ? -22.461 -4.741 24.315 1.00 98.31 80 VAL A CA 1
ATOM 592 C C . VAL A 1 80 ? -22.308 -5.730 25.464 1.00 98.31 80 VAL A C 1
ATOM 594 O O . VAL A 1 80 ? -21.715 -6.793 25.302 1.00 98.31 80 VAL A O 1
ATOM 597 N N . ASP A 1 81 ? -22.843 -5.392 26.635 1.00 98.00 81 ASP A N 1
ATOM 598 C CA . ASP A 1 81 ? -22.978 -6.345 27.738 1.00 98.00 81 ASP A CA 1
ATOM 599 C C . ASP A 1 81 ? -24.024 -7.394 27.354 1.00 98.00 81 ASP A C 1
ATOM 601 O O . ASP A 1 81 ? -25.212 -7.080 27.239 1.00 98.00 81 ASP A O 1
ATOM 605 N N . LYS A 1 82 ? -23.605 -8.651 27.178 1.00 97.06 82 LYS A N 1
ATOM 606 C CA . LYS A 1 82 ? -24.509 -9.716 26.727 1.00 97.06 82 LYS A CA 1
ATOM 607 C C . LYS A 1 82 ? -25.598 -10.054 27.734 1.00 97.06 82 LYS A C 1
ATOM 609 O O . LYS A 1 82 ? -26.655 -10.541 27.344 1.00 97.06 82 LYS A O 1
ATOM 614 N N . THR A 1 83 ? -25.336 -9.839 29.020 1.00 96.44 83 THR A N 1
ATOM 615 C CA . THR A 1 83 ? -26.278 -10.194 30.085 1.00 96.44 83 THR A CA 1
ATOM 616 C C . THR A 1 83 ? -27.427 -9.200 30.122 1.00 96.44 83 THR A C 1
ATOM 618 O O . THR A 1 83 ? -28.583 -9.584 30.275 1.00 96.44 83 THR A O 1
ATOM 621 N N . THR A 1 84 ? -27.111 -7.911 29.979 1.00 96.19 84 THR A N 1
ATOM 622 C CA . THR A 1 84 ? -28.104 -6.832 30.079 1.00 96.19 84 THR A CA 1
ATOM 623 C C . THR A 1 84 ? -28.620 -6.353 28.723 1.00 96.19 84 THR A C 1
ATOM 625 O O . THR A 1 84 ? -29.625 -5.646 28.675 1.00 96.19 84 THR A O 1
ATOM 628 N N . GLY A 1 85 ? -27.945 -6.710 27.6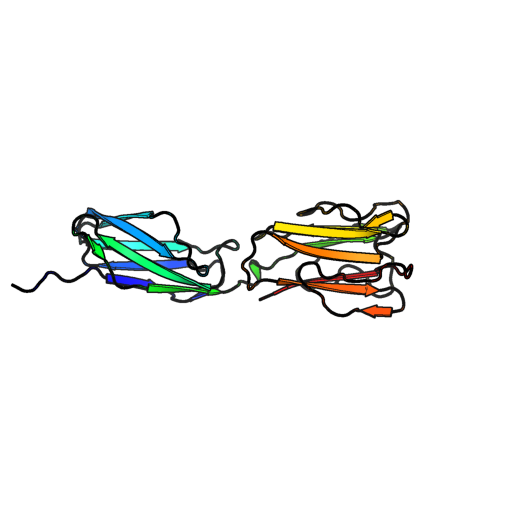26 1.00 96.38 85 GLY A N 1
ATOM 629 C CA . GLY A 1 85 ? -28.220 -6.220 26.272 1.00 96.38 85 GLY A CA 1
ATOM 630 C C . GLY A 1 85 ? -27.840 -4.752 26.061 1.00 96.38 85 GLY A C 1
ATOM 631 O O . GLY A 1 85 ? -28.210 -4.159 25.048 1.00 96.38 85 GLY A O 1
ATOM 632 N N . ARG A 1 86 ? -27.143 -4.132 27.019 1.00 96.50 86 ARG A N 1
ATOM 633 C CA . ARG A 1 86 ? -26.843 -2.699 26.989 1.00 96.50 86 ARG A CA 1
ATOM 634 C C . ARG A 1 86 ? -25.567 -2.415 26.232 1.00 96.50 86 ARG A C 1
ATOM 636 O O . ARG A 1 86 ? -24.552 -3.081 26.421 1.00 96.50 86 ARG A O 1
ATOM 643 N N . ARG A 1 87 ? -25.628 -1.375 25.411 1.00 97.31 87 ARG A N 1
ATOM 644 C CA . ARG A 1 87 ? -24.537 -0.927 24.555 1.00 97.31 87 ARG A CA 1
ATOM 645 C C . ARG A 1 87 ? -23.795 0.242 25.198 1.00 97.31 87 ARG A C 1
ATOM 647 O O . ARG A 1 87 ? -24.423 1.107 25.802 1.00 97.31 87 ARG A O 1
ATOM 654 N N . SER A 1 88 ? -22.477 0.281 25.036 1.00 98.50 88 SER A N 1
ATOM 655 C CA . SER A 1 88 ? -21.653 1.426 25.417 1.00 98.50 88 SER A CA 1
ATOM 656 C C . SER A 1 88 ? -21.843 2.627 24.481 1.00 98.50 88 SER A C 1
ATOM 658 O O . SER A 1 88 ? -22.461 2.533 23.415 1.00 98.50 88 SER A O 1
ATOM 660 N N . ASN A 1 89 ? -21.229 3.756 24.840 1.00 98.19 89 ASN A N 1
ATOM 661 C CA . ASN A 1 89 ? -20.902 4.797 23.866 1.00 98.19 89 ASN A CA 1
ATOM 662 C C . ASN A 1 89 ? -19.947 4.268 22.780 1.00 98.19 89 ASN A C 1
ATOM 664 O O . ASN A 1 89 ? -19.227 3.287 22.994 1.00 98.19 89 ASN A O 1
ATOM 668 N N . ASP A 1 90 ? -19.909 4.968 21.649 1.00 98.06 90 ASP A N 1
ATOM 669 C CA . ASP A 1 90 ? -18.931 4.741 20.585 1.00 98.06 90 ASP A CA 1
ATOM 670 C C . ASP A 1 90 ? -17.610 5.392 20.981 1.00 98.06 90 ASP A C 1
ATOM 672 O O . ASP A 1 90 ? -17.585 6.477 21.575 1.00 98.06 90 ASP A O 1
ATOM 676 N N . VAL A 1 91 ? -16.511 4.745 20.619 1.00 98.44 91 VAL A N 1
ATOM 677 C CA . VAL A 1 91 ? -15.183 5.352 20.634 1.00 98.44 91 VAL A CA 1
ATOM 678 C C . VAL A 1 91 ? -14.590 5.301 19.239 1.00 98.44 91 VAL A C 1
ATOM 680 O O . VAL A 1 91 ? -14.868 4.382 18.464 1.00 98.44 91 VAL A O 1
ATOM 683 N N . THR A 1 92 ? -13.760 6.293 18.936 1.00 98.06 92 THR A N 1
ATOM 684 C CA . THR A 1 92 ? -13.045 6.372 17.668 1.00 98.06 92 THR A CA 1
ATOM 685 C C . THR A 1 92 ? -11.555 6.273 17.927 1.00 98.06 92 THR A C 1
ATOM 687 O O . THR A 1 92 ? -11.007 7.059 18.700 1.00 98.06 92 THR A O 1
ATOM 690 N N . GLU A 1 93 ? -10.902 5.347 17.236 1.00 97.69 93 GLU A N 1
ATOM 691 C CA . GLU A 1 93 ? -9.452 5.362 17.062 1.00 97.69 93 GLU A CA 1
ATOM 692 C C . GLU A 1 93 ? -9.116 5.662 15.603 1.00 97.69 93 GLU A C 1
ATOM 694 O O . GLU A 1 93 ? -9.827 5.245 14.690 1.00 97.69 93 GLU A O 1
ATOM 699 N N . THR A 1 94 ? -8.041 6.407 15.369 1.00 96.06 94 THR A N 1
ATOM 700 C CA . THR A 1 94 ? -7.555 6.713 14.022 1.00 96.06 94 THR A CA 1
ATOM 701 C C . THR A 1 94 ? -6.181 6.100 13.820 1.00 96.06 94 THR A C 1
ATOM 703 O O . THR A 1 94 ? -5.213 6.502 14.461 1.00 96.06 94 THR A O 1
ATOM 706 N N . ILE A 1 95 ? -6.080 5.151 12.895 1.00 92.00 95 ILE A N 1
ATOM 707 C CA . ILE A 1 95 ? -4.793 4.593 12.483 1.00 92.00 95 ILE A CA 1
ATOM 708 C C . ILE A 1 95 ? -4.273 5.433 11.320 1.00 92.00 95 ILE A C 1
ATOM 710 O O . ILE A 1 95 ? -4.931 5.530 10.286 1.00 92.00 95 ILE A O 1
ATOM 714 N N . THR A 1 96 ? -3.101 6.046 11.471 1.00 86.12 96 THR A N 1
ATOM 715 C CA . THR A 1 96 ? -2.413 6.773 10.394 1.00 86.12 96 THR A CA 1
ATOM 716 C C . THR A 1 96 ? -1.348 5.895 9.731 1.00 86.12 96 THR A C 1
ATOM 718 O O . THR A 1 96 ? -0.917 4.882 10.284 1.00 86.12 96 THR A O 1
ATOM 721 N N . ALA A 1 97 ? -0.922 6.247 8.517 1.00 75.62 97 ALA A N 1
ATOM 722 C CA . ALA A 1 97 ? 0.144 5.511 7.839 1.00 75.62 97 ALA A CA 1
ATOM 723 C C . ALA A 1 97 ? 1.467 5.641 8.614 1.00 75.62 97 ALA A C 1
ATOM 725 O O . ALA A 1 97 ? 1.838 6.739 9.034 1.00 75.62 97 ALA A O 1
ATOM 726 N N . ALA A 1 98 ? 2.191 4.533 8.783 1.00 76.12 98 ALA A N 1
ATOM 727 C CA . ALA A 1 98 ? 3.566 4.566 9.273 1.00 76.12 98 ALA A CA 1
ATOM 728 C C . ALA A 1 98 ? 4.536 4.472 8.094 1.00 76.12 98 ALA A C 1
ATOM 730 O O . ALA A 1 98 ? 4.386 3.598 7.241 1.00 76.12 98 ALA A O 1
ATOM 731 N N . SER A 1 99 ? 5.573 5.311 8.078 1.00 66.88 99 SER A N 1
ATOM 732 C CA . SER A 1 99 ? 6.628 5.245 7.056 1.00 66.88 99 SER A CA 1
ATOM 733 C C . SER A 1 99 ? 7.381 3.908 7.067 1.00 66.88 99 SER A C 1
ATOM 735 O O . SER A 1 99 ? 7.857 3.452 6.035 1.00 66.88 99 SER A O 1
ATOM 737 N N . SER A 1 100 ? 7.439 3.233 8.219 1.00 67.81 100 SER A N 1
ATOM 738 C CA . SER A 1 100 ? 7.959 1.866 8.356 1.00 67.81 100 SER A CA 1
ATOM 739 C C . SER A 1 100 ? 7.075 0.801 7.693 1.00 67.81 100 SER A C 1
ATOM 741 O O . SER A 1 100 ? 7.551 -0.295 7.405 1.00 67.81 100 SER A O 1
ATOM 743 N N . CYS A 1 101 ? 5.803 1.113 7.446 1.00 65.62 101 CYS A N 1
ATOM 744 C CA . CYS A 1 101 ? 4.826 0.234 6.812 1.00 65.62 101 CYS A CA 1
ATOM 745 C C . CYS A 1 101 ? 4.639 0.514 5.312 1.00 65.62 101 CYS A C 1
ATOM 747 O O . CYS A 1 101 ? 4.040 -0.305 4.610 1.00 65.62 101 CYS A O 1
ATOM 749 N N . THR A 1 102 ? 5.194 1.615 4.800 1.00 65.69 102 THR A N 1
ATOM 750 C CA . THR A 1 102 ? 5.338 1.916 3.370 1.00 65.69 102 THR A CA 1
ATOM 751 C C . THR A 1 102 ? 6.763 1.595 2.939 1.00 65.69 102 THR A C 1
ATOM 753 O O . THR A 1 102 ? 7.640 2.454 2.966 1.00 65.69 102 THR A O 1
ATOM 756 N N . ASN A 1 103 ? 7.025 0.335 2.600 1.00 71.94 103 ASN A N 1
ATOM 757 C CA . ASN A 1 103 ? 8.355 -0.069 2.168 1.00 71.94 103 ASN A CA 1
ATOM 758 C C . ASN A 1 103 ? 8.274 -0.925 0.909 1.00 71.94 103 ASN A C 1
ATOM 760 O O . ASN A 1 103 ? 8.403 -2.151 0.943 1.00 71.94 103 ASN A O 1
ATOM 764 N N . VAL A 1 104 ? 7.976 -0.258 -0.207 1.00 89.69 104 VAL A N 1
ATOM 765 C CA . VAL A 1 104 ? 8.223 -0.865 -1.508 1.00 89.69 104 VAL A CA 1
ATOM 766 C C . VAL A 1 104 ? 9.728 -1.010 -1.673 1.00 89.69 104 VAL A C 1
ATOM 768 O O . VAL A 1 104 ? 10.483 -0.046 -1.579 1.00 89.69 104 VAL A O 1
ATOM 771 N N . GLN A 1 105 ? 10.163 -2.241 -1.887 1.00 93.56 105 GLN A N 1
ATOM 772 C CA . GLN A 1 105 ? 11.545 -2.564 -2.180 1.00 93.56 105 GLN A CA 1
ATOM 773 C C . GLN A 1 105 ? 11.643 -3.001 -3.621 1.00 93.56 105 GLN A C 1
ATOM 775 O O . GLN A 1 105 ? 10.817 -3.779 -4.105 1.00 93.56 105 GLN A O 1
ATOM 780 N N . TYR A 1 106 ? 12.672 -2.531 -4.304 1.00 96.94 106 TYR A N 1
ATOM 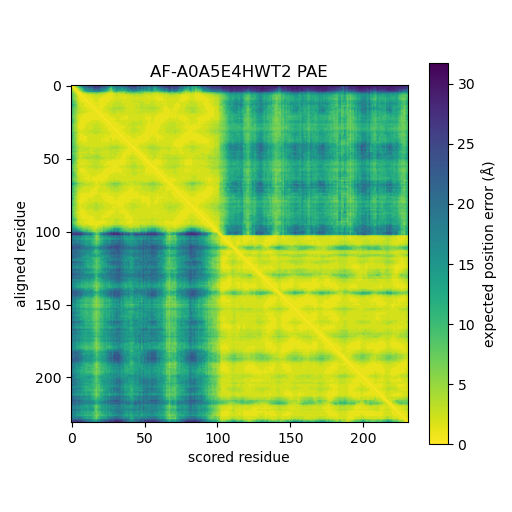781 C CA . TYR A 1 106 ? 12.888 -2.892 -5.689 1.00 96.94 106 TYR A CA 1
ATOM 782 C C . TYR A 1 106 ? 14.363 -2.946 -6.026 1.00 96.94 106 TYR A C 1
ATOM 784 O O . TYR A 1 106 ? 15.209 -2.308 -5.407 1.00 96.94 106 TYR A O 1
ATOM 792 N N . GLN A 1 107 ? 14.669 -3.753 -7.027 1.00 96.94 107 GLN A N 1
ATOM 793 C CA . GLN A 1 107 ? 15.985 -3.801 -7.633 1.00 96.94 107 GLN A CA 1
ATOM 794 C C . GLN A 1 107 ? 15.824 -3.983 -9.132 1.00 96.94 107 GLN A C 1
ATOM 796 O O . GLN A 1 107 ? 14.944 -4.716 -9.593 1.00 96.94 107 GLN A O 1
ATOM 801 N N . ALA A 1 108 ? 16.687 -3.311 -9.878 1.00 97.19 108 ALA A N 1
ATOM 802 C CA . ALA A 1 108 ? 16.795 -3.447 -11.315 1.00 97.19 108 ALA A CA 1
ATOM 803 C C . ALA A 1 108 ? 17.857 -4.492 -11.671 1.00 97.19 108 ALA A C 1
ATOM 805 O O . ALA A 1 108 ? 18.839 -4.697 -10.950 1.00 97.19 108 ALA A O 1
ATOM 806 N N . GLN A 1 109 ? 17.651 -5.145 -12.803 1.00 96.75 109 GLN A N 1
ATOM 807 C CA . GLN A 1 109 ? 18.673 -5.891 -13.513 1.00 96.75 109 GLN A CA 1
ATOM 808 C C . GLN A 1 109 ? 19.065 -5.068 -14.739 1.00 96.75 109 GLN A C 1
ATOM 810 O O . GLN A 1 109 ? 18.195 -4.570 -15.455 1.00 96.75 109 GLN A O 1
ATOM 815 N N . PHE A 1 110 ? 20.370 -4.926 -14.954 1.00 92.75 110 PHE A N 1
ATOM 816 C CA . PHE A 1 110 ? 20.937 -4.193 -16.080 1.00 92.75 110 PHE A CA 1
ATOM 817 C C . PHE A 1 110 ? 21.630 -5.138 -17.050 1.00 92.75 110 PHE A C 1
ATOM 819 O O . PHE A 1 110 ? 22.323 -6.077 -16.632 1.00 92.75 110 PHE A O 1
ATOM 826 N N . ALA A 1 111 ? 21.521 -4.825 -18.341 1.00 83.19 111 ALA A N 1
ATOM 827 C CA . ALA A 1 111 ? 22.206 -5.564 -19.392 1.00 83.19 111 ALA A CA 1
ATOM 828 C C . ALA A 1 111 ? 23.715 -5.644 -19.101 1.00 83.19 111 ALA A C 1
ATOM 830 O O . ALA A 1 111 ? 24.332 -4.671 -18.655 1.00 83.19 111 ALA A O 1
ATOM 831 N N . TYR A 1 112 ? 24.304 -6.824 -19.316 1.00 78.81 112 TYR A N 1
ATOM 832 C CA . TYR A 1 112 ? 25.735 -7.126 -19.124 1.00 78.81 112 TYR A CA 1
ATOM 833 C C . TYR A 1 112 ? 26.296 -6.943 -17.698 1.00 78.81 112 TYR A C 1
ATOM 835 O O . TYR A 1 112 ? 27.426 -7.346 -17.441 1.00 78.81 112 TYR A O 1
ATOM 843 N N . THR A 1 113 ? 25.524 -6.376 -16.764 1.00 86.81 113 THR A N 1
ATOM 844 C CA . THR A 1 113 ? 25.951 -6.086 -15.383 1.00 86.81 113 THR A CA 1
ATOM 845 C C . THR A 1 113 ? 25.269 -7.016 -14.379 1.00 86.81 113 THR A C 1
ATOM 847 O O . THR A 1 113 ? 25.873 -7.406 -13.384 1.00 86.81 113 THR A O 1
ATOM 850 N N . GLY A 1 114 ? 24.021 -7.412 -14.646 1.00 92.31 114 GLY A N 1
ATOM 851 C CA . GLY A 1 114 ? 23.228 -8.235 -13.738 1.00 92.31 114 GLY A CA 1
ATOM 852 C C . GLY A 1 114 ? 22.409 -7.410 -12.745 1.00 92.31 114 GLY A C 1
ATOM 853 O O . GLY A 1 114 ? 22.094 -6.244 -12.985 1.00 92.31 114 GLY A O 1
ATOM 854 N N . TRP A 1 115 ? 21.981 -8.055 -11.659 1.00 96.69 115 TRP A N 1
ATOM 855 C CA . TRP A 1 115 ? 21.151 -7.428 -10.627 1.00 96.69 115 TRP A CA 1
ATOM 856 C C . TRP A 1 115 ? 21.947 -6.419 -9.803 1.00 96.69 115 TRP A C 1
ATOM 858 O O . TRP A 1 115 ? 23.112 -6.651 -9.481 1.00 96.69 115 TRP A O 1
ATOM 868 N N . MET A 1 116 ? 21.282 -5.340 -9.389 1.00 95.19 116 MET A N 1
ATOM 869 C CA . MET A 1 116 ? 21.776 -4.503 -8.296 1.00 95.19 116 MET A CA 1
ATOM 870 C C . MET A 1 116 ? 22.077 -5.366 -7.065 1.00 95.19 116 MET A C 1
ATOM 872 O O . MET A 1 116 ? 21.314 -6.273 -6.736 1.00 95.19 116 MET A O 1
ATOM 876 N N . ALA A 1 117 ? 23.176 -5.062 -6.371 1.00 91.00 117 ALA A N 1
ATOM 877 C CA . ALA A 1 117 ? 23.578 -5.803 -5.174 1.00 91.00 117 ALA A CA 1
ATOM 878 C C . ALA A 1 117 ? 22.598 -5.618 -4.003 1.00 91.00 117 ALA A C 1
ATOM 880 O O . ALA A 1 117 ? 22.408 -6.534 -3.208 1.00 91.00 117 ALA A O 1
ATOM 881 N N . ASN A 1 118 ? 21.976 -4.438 -3.913 1.00 92.94 118 ASN A N 1
ATOM 882 C CA . ASN A 1 118 ? 21.040 -4.076 -2.856 1.00 92.94 118 ASN A CA 1
ATOM 883 C C . ASN A 1 118 ? 19.680 -3.694 -3.442 1.00 92.94 118 ASN A C 1
ATOM 885 O O . ASN A 1 118 ? 19.601 -3.050 -4.490 1.00 92.94 118 ASN A O 1
ATOM 889 N N . TRP A 1 119 ? 18.625 -4.020 -2.699 1.00 94.06 119 TRP A N 1
ATOM 890 C CA . TRP A 1 119 ? 17.288 -3.489 -2.928 1.00 94.06 119 TRP A CA 1
ATOM 891 C C . TRP A 1 119 ? 17.234 -2.037 -2.469 1.00 94.06 119 TRP A C 1
ATOM 893 O O . TRP A 1 119 ? 17.547 -1.733 -1.313 1.00 94.06 119 TRP A O 1
ATOM 903 N N . VAL A 1 120 ? 16.795 -1.150 -3.351 1.00 93.94 120 VAL A N 1
ATOM 904 C CA . VAL A 1 120 ? 16.446 0.216 -2.966 1.00 93.94 120 VAL A CA 1
ATOM 905 C C . VAL A 1 120 ? 15.046 0.234 -2.364 1.00 93.94 120 VAL A C 1
ATOM 907 O O . VAL A 1 120 ? 14.243 -0.674 -2.592 1.00 93.94 120 VAL A O 1
ATOM 910 N N . GLN A 1 121 ? 14.794 1.236 -1.534 1.00 91.38 121 GLN A N 1
ATOM 911 C CA . GLN A 1 121 ? 13.560 1.383 -0.770 1.00 91.38 121 GLN A CA 1
ATOM 912 C C . GLN A 1 121 ? 12.651 2.457 -1.392 1.00 91.38 121 GLN A C 1
ATOM 914 O O . GLN A 1 121 ? 12.955 3.036 -2.439 1.00 91.38 121 GLN A O 1
ATOM 919 N N . ASP A 1 122 ? 11.540 2.739 -0.717 1.00 90.25 122 ASP A N 1
ATOM 920 C CA . ASP A 1 122 ? 10.564 3.757 -1.101 1.00 90.25 122 ASP A CA 1
ATOM 921 C C . ASP A 1 122 ? 11.226 5.094 -1.500 1.00 90.25 122 ASP A C 1
ATOM 923 O O . ASP A 1 122 ? 12.048 5.658 -0.772 1.00 90.25 122 ASP A O 1
ATOM 927 N N . GLY A 1 123 ? 10.913 5.565 -2.709 1.00 90.50 123 GLY A N 1
ATOM 928 C CA . GLY A 1 123 ? 11.387 6.827 -3.278 1.00 90.50 123 GLY A CA 1
ATOM 929 C C . GLY A 1 123 ? 12.849 6.862 -3.741 1.00 90.50 123 GLY A C 1
ATOM 930 O O . GLY A 1 123 ? 13.253 7.852 -4.346 1.00 90.50 123 GLY A O 1
ATOM 931 N N . GLN A 1 124 ? 13.649 5.822 -3.492 1.00 93.88 124 GLN A N 1
ATOM 932 C CA . GLN A 1 124 ? 15.062 5.787 -3.885 1.00 93.88 124 GLN A CA 1
ATOM 933 C C . GLN A 1 124 ? 15.264 5.361 -5.344 1.00 93.88 124 GLN A C 1
ATOM 935 O O . GLN A 1 124 ? 14.704 4.379 -5.801 1.00 93.88 124 GLN A O 1
ATOM 940 N N . THR A 1 125 ? 16.152 6.017 -6.083 1.00 96.50 125 THR A N 1
ATOM 941 C CA . THR A 1 125 ? 16.412 5.637 -7.478 1.00 96.50 125 THR A CA 1
ATOM 942 C C . THR A 1 125 ? 17.040 4.238 -7.600 1.00 96.50 125 THR A C 1
ATOM 944 O O . THR A 1 125 ? 18.122 3.986 -7.067 1.00 96.50 125 THR A O 1
ATOM 947 N N . ALA A 1 126 ? 16.413 3.346 -8.372 1.00 96.81 126 ALA A N 1
ATOM 948 C CA . ALA A 1 126 ? 17.055 2.140 -8.892 1.00 96.81 126 ALA A CA 1
ATOM 949 C C . ALA A 1 126 ? 17.638 2.429 -10.277 1.00 96.81 126 ALA A C 1
ATOM 951 O O . ALA A 1 126 ? 16.889 2.736 -11.202 1.00 96.81 126 ALA A O 1
ATOM 952 N N . GLY A 1 127 ? 18.958 2.298 -10.417 1.00 94.00 127 GLY A N 1
ATOM 953 C CA . GLY A 1 127 ? 19.692 2.595 -11.649 1.00 94.00 127 GLY A CA 1
ATOM 954 C C . GLY A 1 127 ? 20.350 3.963 -11.673 1.00 94.00 127 GLY A C 1
ATOM 955 O O . GLY A 1 127 ? 20.315 4.710 -10.697 1.00 94.00 127 GLY A O 1
ATOM 956 N N . THR A 1 128 ? 20.972 4.271 -12.805 1.00 92.50 128 THR A N 1
ATOM 957 C CA . THR A 1 128 ? 21.688 5.529 -13.016 1.00 92.50 128 THR A CA 1
ATOM 958 C C . THR A 1 128 ? 21.025 6.256 -14.181 1.00 92.50 128 THR A C 1
ATOM 960 O O . THR A 1 128 ? 21.048 5.727 -15.290 1.00 92.50 128 THR A O 1
ATOM 963 N N . PRO A 1 129 ? 20.445 7.451 -13.976 1.00 91.81 129 PRO A N 1
ATOM 964 C CA . PRO A 1 129 ? 19.940 8.294 -15.059 1.00 91.81 129 PRO A CA 1
ATOM 965 C C . PRO A 1 129 ? 20.958 8.455 -16.202 1.00 91.81 129 PRO A C 1
ATOM 967 O O . PRO A 1 129 ? 22.062 8.947 -15.974 1.00 91.81 129 PRO A O 1
ATOM 970 N N . GLY A 1 130 ? 20.598 8.030 -17.418 1.00 88.44 130 GLY A N 1
ATOM 971 C CA . GLY A 1 130 ? 21.485 8.036 -18.592 1.00 88.44 130 GLY A CA 1
ATOM 972 C C . GLY A 1 130 ? 22.560 6.938 -18.600 1.00 88.44 130 GLY A C 1
ATOM 973 O O . GLY A 1 130 ? 23.508 7.020 -19.379 1.00 88.44 130 GLY A O 1
ATOM 974 N N . GLY A 1 131 ? 22.451 5.953 -17.707 1.00 89.50 131 GLY A N 1
ATOM 975 C CA . GLY A 1 131 ? 23.364 4.821 -17.581 1.00 89.50 131 GLY A CA 1
ATOM 976 C C . GLY A 1 131 ? 22.944 3.606 -18.409 1.00 89.50 131 GLY A C 1
ATOM 977 O O . GLY A 1 131 ? 22.418 3.724 -19.513 1.00 89.50 131 GLY A O 1
ATOM 978 N N . ASN A 1 132 ? 23.214 2.415 -17.870 1.00 90.69 132 ASN A N 1
ATOM 979 C CA . ASN A 1 132 ? 22.873 1.157 -18.528 1.00 90.69 132 ASN A CA 1
ATOM 980 C C . ASN A 1 132 ? 21.357 0.927 -18.549 1.00 90.69 132 ASN A C 1
ATOM 982 O O . ASN A 1 132 ? 20.648 1.254 -17.600 1.00 90.69 132 ASN A O 1
ATOM 986 N N . GLN A 1 133 ? 20.892 0.274 -19.610 1.00 92.50 133 GLN A N 1
ATOM 987 C CA . GLN A 1 133 ? 19.487 -0.070 -19.798 1.00 92.50 133 GLN A CA 1
ATOM 988 C C . GLN A 1 133 ? 19.070 -1.208 -18.858 1.00 92.50 133 GLN A C 1
ATOM 990 O O . GLN A 1 133 ? 19.782 -2.212 -18.720 1.00 92.50 133 GLN A O 1
ATOM 995 N N . MET A 1 134 ? 17.900 -1.069 -18.241 1.00 96.12 134 MET A N 1
ATOM 996 C CA . MET A 1 134 ? 17.278 -2.119 -17.435 1.00 96.12 134 MET A CA 1
ATOM 997 C C . MET A 1 134 ? 16.710 -3.216 -18.346 1.00 96.12 134 MET A C 1
ATOM 999 O O . MET A 1 134 ? 16.033 -2.882 -19.313 1.00 96.12 134 MET A O 1
ATOM 1003 N N . GLU A 1 135 ? 16.910 -4.504 -18.045 1.00 96.81 135 GLU A N 1
ATOM 1004 C CA . GLU A 1 135 ? 16.220 -5.614 -18.749 1.00 96.81 135 GLU A CA 1
ATOM 1005 C C . GLU A 1 135 ? 15.097 -6.230 -17.910 1.00 96.81 135 GLU A C 1
ATOM 1007 O O . GLU A 1 135 ? 14.119 -6.754 -18.452 1.00 96.81 135 GLU A O 1
ATOM 1012 N N . ALA A 1 136 ? 15.225 -6.154 -16.582 1.00 97.94 136 ALA A N 1
ATOM 1013 C CA . ALA A 1 136 ? 14.225 -6.654 -15.656 1.00 97.94 136 ALA A CA 1
ATOM 1014 C C . ALA A 1 136 ? 14.186 -5.891 -14.330 1.00 97.94 136 ALA A C 1
ATOM 1016 O O . ALA A 1 136 ? 15.093 -5.140 -13.971 1.00 97.94 136 ALA A O 1
ATOM 1017 N N . ILE A 1 137 ? 13.116 -6.121 -13.576 1.00 98.56 137 ILE A N 1
ATOM 1018 C CA . ILE A 1 137 ? 12.895 -5.560 -12.247 1.00 98.56 137 ILE A CA 1
ATOM 1019 C C . ILE A 1 137 ? 12.221 -6.589 -11.334 1.00 98.56 137 ILE A C 1
ATOM 1021 O O . ILE A 1 137 ? 11.427 -7.424 -11.780 1.00 98.56 137 ILE A O 1
ATOM 1025 N N . LYS A 1 138 ? 12.533 -6.516 -10.041 1.00 98.50 138 LYS A N 1
ATOM 1026 C CA . LYS A 1 138 ? 11.757 -7.147 -8.968 1.00 98.50 138 LYS A CA 1
ATOM 1027 C C . LYS A 1 138 ? 11.230 -6.060 -8.050 1.00 98.50 138 LYS A C 1
ATOM 1029 O O . LYS A 1 138 ? 11.973 -5.135 -7.731 1.00 98.50 138 LYS A O 1
ATOM 1034 N N . ILE A 1 139 ? 9.981 -6.194 -7.620 1.00 98.12 139 ILE A N 1
ATOM 1035 C CA . ILE A 1 139 ? 9.309 -5.237 -6.743 1.00 98.12 139 ILE A CA 1
ATOM 1036 C C . ILE A 1 139 ? 8.547 -6.026 -5.686 1.00 98.12 139 ILE A C 1
ATOM 1038 O O . ILE A 1 139 ? 7.803 -6.948 -6.014 1.00 98.12 139 ILE A O 1
ATOM 1042 N N . GLN A 1 140 ? 8.733 -5.693 -4.419 1.00 94.75 140 GLN A N 1
ATOM 1043 C CA . GLN A 1 140 ? 8.041 -6.346 -3.316 1.00 94.75 140 GLN A CA 1
ATOM 1044 C C . GLN A 1 140 ? 7.606 -5.333 -2.268 1.00 94.75 140 GLN A C 1
ATOM 1046 O O . GLN A 1 140 ? 8.200 -4.268 -2.118 1.00 94.75 140 GLN A O 1
ATOM 1051 N N . THR A 1 141 ? 6.570 -5.695 -1.532 1.00 88.69 141 THR A N 1
ATOM 1052 C CA . THR A 1 141 ? 6.020 -4.931 -0.415 1.00 88.69 141 THR A CA 1
ATOM 1053 C C . THR A 1 141 ? 5.831 -5.876 0.763 1.00 88.69 141 THR A C 1
ATOM 1055 O O . THR A 1 141 ? 5.558 -7.061 0.583 1.00 88.69 141 THR A O 1
ATOM 1058 N N . THR A 1 142 ? 5.981 -5.364 1.981 1.00 76.81 142 THR A N 1
ATOM 1059 C CA . THR A 1 142 ? 5.798 -6.148 3.215 1.00 76.81 142 THR A CA 1
ATOM 1060 C C . THR A 1 142 ? 4.353 -6.149 3.714 1.00 76.81 142 THR A C 1
ATOM 1062 O O . THR A 1 142 ? 3.939 -7.083 4.395 1.00 76.81 142 THR A O 1
ATOM 1065 N N . SER A 1 143 ? 3.591 -5.107 3.381 1.00 70.88 143 SER A N 1
ATOM 1066 C CA . SER A 1 143 ? 2.304 -4.790 4.022 1.00 70.88 143 SER A CA 1
ATOM 1067 C C . SER A 1 143 ? 1.083 -5.090 3.154 1.00 70.88 143 SER A C 1
ATOM 1069 O O . SER A 1 143 ? 0.010 -5.390 3.669 1.00 70.88 143 SER A O 1
ATOM 1071 N N . TYR A 1 144 ? 1.254 -5.015 1.836 1.00 80.81 144 TYR A N 1
ATOM 1072 C CA . TYR A 1 144 ? 0.208 -5.202 0.833 1.00 80.81 144 TYR A CA 1
ATOM 1073 C C . TYR A 1 144 ? 0.736 -6.114 -0.267 1.00 80.81 144 TYR A C 1
ATOM 1075 O O . TYR A 1 144 ? 1.941 -6.358 -0.339 1.00 80.81 144 TYR A O 1
ATOM 1083 N N . GLY A 1 145 ? -0.135 -6.622 -1.133 1.00 89.12 145 GLY A N 1
ATOM 1084 C CA . GLY A 1 145 ? 0.336 -7.236 -2.367 1.00 89.12 145 GLY A CA 1
ATOM 1085 C C . GLY A 1 145 ? 0.760 -6.159 -3.364 1.00 89.12 145 GLY A C 1
ATOM 1086 O O . GLY A 1 145 ? 0.198 -5.064 -3.381 1.00 89.12 145 GLY A O 1
ATOM 1087 N N . ILE A 1 146 ? 1.715 -6.480 -4.230 1.00 94.94 146 ILE A N 1
ATOM 1088 C CA . ILE A 1 146 ? 2.033 -5.661 -5.397 1.00 94.94 146 ILE A CA 1
ATOM 1089 C C . ILE A 1 146 ? 2.053 -6.531 -6.649 1.00 94.94 146 ILE A C 1
ATOM 1091 O O . ILE A 1 146 ? 2.560 -7.656 -6.634 1.00 94.94 146 ILE A O 1
ATOM 1095 N N . THR A 1 147 ? 1.480 -6.022 -7.737 1.00 98.31 147 THR A N 1
ATOM 1096 C CA . THR A 1 147 ? 1.560 -6.640 -9.060 1.00 98.31 147 THR A CA 1
ATOM 1097 C C . THR A 1 147 ? 2.073 -5.650 -10.084 1.00 98.31 147 THR A C 1
ATOM 1099 O O . THR A 1 147 ? 1.779 -4.458 -10.020 1.00 98.31 147 THR A O 1
ATOM 1102 N N . TYR A 1 148 ? 2.888 -6.139 -11.006 1.00 98.75 148 TYR A N 1
ATOM 1103 C CA . TYR A 1 148 ? 3.546 -5.315 -12.002 1.00 98.75 148 TYR A CA 1
ATOM 1104 C C . TYR A 1 148 ? 3.832 -6.115 -13.262 1.00 98.75 148 TYR A C 1
ATOM 1106 O O . TYR A 1 148 ? 3.920 -7.343 -13.238 1.00 98.75 148 TYR A O 1
ATOM 1114 N N . ARG A 1 149 ? 3.984 -5.404 -14.373 1.00 98.69 149 ARG A N 1
ATOM 1115 C CA . ARG A 1 149 ? 4.449 -5.963 -15.641 1.00 98.69 149 ARG A CA 1
ATOM 1116 C C . ARG A 1 149 ? 5.363 -4.981 -16.346 1.00 98.69 149 ARG A C 1
ATOM 1118 O O . ARG A 1 149 ? 5.305 -3.778 -16.106 1.00 98.69 149 ARG A O 1
ATOM 1125 N N . ALA A 1 150 ? 6.176 -5.520 -17.238 1.00 98.38 150 ALA A N 1
ATOM 1126 C CA . ALA A 1 150 ? 7.141 -4.787 -18.035 1.00 98.38 150 ALA A CA 1
ATOM 1127 C C . ALA A 1 150 ? 6.797 -4.895 -19.524 1.00 98.38 150 ALA A C 1
ATOM 1129 O O . ALA A 1 150 ? 6.430 -5.971 -20.002 1.00 98.38 150 ALA A O 1
ATOM 1130 N N . HIS A 1 151 ? 6.957 -3.790 -20.245 1.00 98.44 151 HIS A N 1
ATOM 1131 C CA . HIS A 1 151 ? 7.012 -3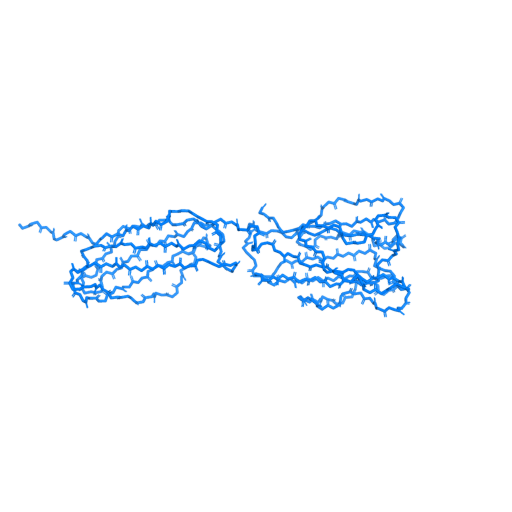.772 -21.698 1.00 98.44 151 HIS A CA 1
ATOM 1132 C C . HIS A 1 151 ? 8.474 -3.900 -22.122 1.00 98.44 151 HIS A C 1
ATOM 1134 O O . HIS A 1 151 ? 9.281 -3.013 -21.835 1.00 98.44 151 HIS A O 1
ATOM 1140 N N . VAL A 1 152 ? 8.814 -4.998 -22.786 1.00 97.38 152 VAL A N 1
ATOM 1141 C CA . VAL A 1 152 ? 10.177 -5.333 -23.205 1.00 97.38 152 VAL A CA 1
ATOM 1142 C C . VAL A 1 152 ? 10.330 -5.082 -24.702 1.00 97.38 152 VAL A C 1
ATOM 1144 O O . VAL A 1 152 ? 9.412 -5.336 -25.483 1.00 97.38 152 VAL A O 1
ATOM 1147 N N . ALA A 1 153 ? 11.495 -4.586 -25.117 1.00 96.00 153 ALA A N 1
ATOM 1148 C CA . ALA A 1 153 ? 11.825 -4.412 -26.525 1.00 96.00 153 ALA A CA 1
ATOM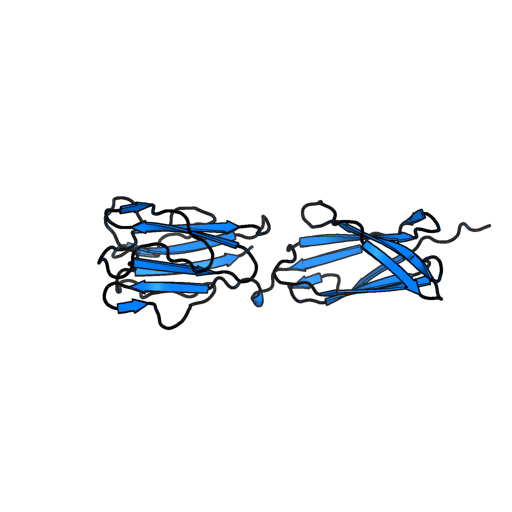 1149 C C . ALA A 1 153 ? 11.577 -5.709 -27.324 1.00 96.00 153 ALA A C 1
ATOM 1151 O O . ALA A 1 153 ? 11.996 -6.789 -26.911 1.00 96.00 153 ALA A O 1
ATOM 1152 N N . TYR A 1 154 ? 10.902 -5.586 -28.473 1.00 94.12 154 TYR A N 1
ATOM 1153 C CA . TYR A 1 154 ? 10.489 -6.672 -29.385 1.00 94.12 154 TYR A CA 1
ATOM 1154 C C . TYR A 1 154 ? 9.446 -7.669 -28.850 1.00 94.12 154 TYR A C 1
ATOM 1156 O O . TYR A 1 154 ? 8.711 -8.233 -29.656 1.00 94.12 154 TYR A O 1
ATOM 1164 N N . ASP A 1 155 ? 9.334 -7.851 -27.534 1.00 95.62 155 ASP A N 1
ATOM 1165 C CA . ASP A 1 155 ? 8.406 -8.818 -26.925 1.00 95.62 155 ASP A CA 1
ATOM 1166 C C . ASP A 1 155 ? 7.088 -8.174 -26.460 1.00 95.62 155 ASP A C 1
ATOM 1168 O O . ASP A 1 155 ? 6.088 -8.860 -26.250 1.00 95.62 155 ASP A O 1
ATOM 1172 N N . GLY A 1 156 ? 7.066 -6.849 -26.315 1.00 97.31 156 GLY A N 1
ATOM 1173 C CA . GLY A 1 156 ? 5.894 -6.114 -25.862 1.00 97.31 156 GLY A CA 1
ATOM 1174 C C . GLY A 1 156 ? 5.623 -6.293 -24.368 1.00 97.31 156 GLY A C 1
ATOM 1175 O O . GLY A 1 156 ? 6.537 -6.500 -23.568 1.00 97.31 156 GLY A O 1
ATOM 1176 N N . TRP A 1 157 ? 4.353 -6.181 -23.971 1.00 98.25 157 TRP A N 1
ATOM 1177 C CA . TRP A 1 157 ? 3.937 -6.414 -22.586 1.00 98.25 157 TRP A CA 1
ATOM 1178 C C . TRP A 1 157 ? 4.033 -7.893 -22.220 1.00 98.25 157 TRP A C 1
ATOM 1180 O O . TRP A 1 157 ? 3.288 -8.722 -22.742 1.00 98.25 157 TRP A O 1
ATOM 1190 N N . LEU A 1 158 ? 4.888 -8.201 -21.251 1.00 98.44 158 LEU A N 1
ATOM 1191 C CA . LEU A 1 158 ? 4.940 -9.521 -20.634 1.00 98.44 158 LEU A CA 1
ATOM 1192 C C . LEU A 1 158 ? 3.809 -9.701 -19.598 1.00 98.44 158 LEU A C 1
ATOM 1194 O O . LEU A 1 158 ? 3.182 -8.715 -19.186 1.00 98.44 158 LEU A O 1
ATOM 1198 N N . PRO A 1 159 ? 3.520 -10.946 -19.167 1.00 98.56 159 PRO A N 1
ATOM 1199 C CA . PRO A 1 159 ? 2.511 -11.211 -18.146 1.00 98.56 159 PRO A CA 1
ATOM 1200 C C . PRO A 1 159 ? 2.754 -10.447 -16.838 1.00 98.56 159 PRO A C 1
ATOM 1202 O O . PRO A 1 159 ? 3.891 -10.149 -16.468 1.00 98.56 159 PRO A O 1
ATOM 1205 N N . TRP A 1 160 ? 1.667 -10.173 -16.115 1.00 98.56 160 TRP A N 1
ATOM 1206 C CA . TRP A 1 160 ? 1.731 -9.637 -14.758 1.00 98.56 160 TRP A CA 1
ATOM 1207 C C . TRP A 1 160 ? 2.394 -10.635 -13.814 1.00 98.56 160 TRP A C 1
ATOM 1209 O O . TRP A 1 160 ? 2.073 -11.823 -13.814 1.00 98.56 160 TRP A O 1
ATOM 1219 N N . VAL A 1 161 ? 3.288 -10.123 -12.980 1.00 98.69 161 VAL A N 1
ATOM 1220 C CA . VAL A 1 161 ? 3.928 -10.852 -11.888 1.00 98.69 161 VAL A CA 1
ATOM 1221 C C . VAL A 1 161 ? 3.631 -10.150 -10.565 1.00 98.69 161 VAL A C 1
ATOM 1223 O O . VAL A 1 161 ? 3.064 -9.052 -10.541 1.00 98.69 161 VAL A O 1
ATOM 1226 N N . SER A 1 162 ? 3.990 -10.779 -9.450 1.00 97.44 162 SER A N 1
ATOM 1227 C CA . SER A 1 162 ? 3.730 -10.248 -8.111 1.00 97.44 162 SER A CA 1
ATOM 1228 C C . SER A 1 162 ? 4.920 -10.450 -7.186 1.00 97.44 162 SER A C 1
ATOM 1230 O O . SER A 1 162 ? 5.682 -11.395 -7.371 1.00 97.44 162 SER A O 1
ATOM 1232 N N . ASN A 1 163 ? 5.037 -9.580 -6.180 1.00 95.69 163 ASN A N 1
ATOM 1233 C CA . ASN A 1 163 ? 5.892 -9.733 -4.994 1.00 95.69 163 ASN A CA 1
ATOM 1234 C C . ASN A 1 163 ? 7.246 -10.432 -5.239 1.00 95.69 163 ASN A C 1
ATOM 1236 O O . ASN A 1 163 ? 7.413 -11.621 -4.975 1.00 95.69 163 ASN A O 1
ATOM 1240 N N . GLY A 1 164 ? 8.235 -9.684 -5.720 1.00 96.31 164 GLY A N 1
ATOM 1241 C CA . GLY A 1 164 ? 9.620 -10.143 -5.841 1.00 96.31 164 GLY A CA 1
ATOM 1242 C C . GLY A 1 164 ? 9.897 -11.051 -7.044 1.00 96.31 164 GLY A C 1
ATOM 1243 O O . GLY A 1 164 ? 11.060 -11.377 -7.303 1.00 96.31 164 GLY A O 1
ATOM 1244 N N . ALA A 1 165 ? 8.873 -11.431 -7.813 1.00 98.31 165 ALA A N 1
ATOM 1245 C CA . ALA A 1 165 ? 9.043 -12.138 -9.078 1.00 98.31 165 ALA A CA 1
ATOM 1246 C C . ALA A 1 165 ? 9.664 -11.240 -10.166 1.00 98.31 165 ALA A C 1
ATOM 1248 O O . ALA A 1 165 ? 9.646 -10.014 -10.096 1.00 98.31 165 ALA A O 1
ATOM 1249 N N . VAL A 1 166 ? 10.265 -11.843 -11.188 1.00 98.44 166 VAL A N 1
ATOM 1250 C CA . VAL A 1 166 ? 10.959 -11.088 -12.240 1.00 98.44 166 VAL A CA 1
ATOM 1251 C C . VAL A 1 166 ? 9.955 -10.593 -13.279 1.00 98.44 166 VAL A C 1
ATOM 1253 O O . VAL A 1 166 ? 9.279 -11.405 -13.900 1.00 98.44 166 VAL A O 1
ATOM 1256 N N . ALA A 1 167 ? 9.899 -9.279 -13.502 1.00 98.50 167 ALA A N 1
ATOM 1257 C CA . ALA A 1 167 ? 9.264 -8.689 -14.679 1.00 98.50 167 ALA A CA 1
ATOM 1258 C C . ALA A 1 167 ? 10.345 -8.252 -15.669 1.00 98.50 167 ALA A C 1
ATOM 1260 O O . ALA A 1 167 ? 11.235 -7.494 -15.289 1.00 98.50 167 ALA A O 1
ATOM 1261 N N . GLY A 1 168 ? 10.260 -8.705 -16.920 1.00 97.19 168 GLY A N 1
ATOM 1262 C CA . GLY A 1 168 ? 11.260 -8.438 -17.955 1.00 97.19 168 GLY A CA 1
ATOM 1263 C C . GLY A 1 168 ? 12.009 -9.697 -18.387 1.00 97.19 168 GLY A C 1
ATOM 1264 O O . GLY A 1 168 ? 11.518 -10.813 -18.213 1.00 97.19 168 GLY A O 1
ATOM 1265 N N . THR A 1 169 ? 13.209 -9.516 -18.934 1.00 94.69 169 THR A N 1
ATOM 1266 C CA . THR A 1 169 ? 14.105 -10.615 -19.326 1.00 94.69 169 THR A CA 1
ATOM 1267 C C . THR A 1 169 ? 15.440 -10.491 -18.601 1.00 94.69 169 THR A C 1
ATOM 1269 O O . THR A 1 169 ? 15.799 -9.417 -18.142 1.00 94.69 169 THR A O 1
ATOM 1272 N N . VAL A 1 170 ? 16.175 -11.591 -18.444 1.00 94.38 170 VAL A N 1
ATOM 1273 C CA . VAL A 1 170 ? 17.489 -11.571 -17.784 1.00 94.38 170 VAL A CA 1
ATOM 1274 C C . VAL A 1 170 ? 18.520 -12.137 -18.745 1.00 94.38 170 VAL A C 1
ATOM 1276 O O . VAL A 1 170 ? 18.412 -13.298 -19.137 1.00 94.38 170 VAL A O 1
ATOM 1279 N N . GLY A 1 171 ? 19.517 -11.326 -19.110 1.00 89.12 171 GLY A N 1
ATOM 1280 C CA . GLY A 1 171 ? 20.650 -11.758 -19.929 1.00 89.12 171 GLY A CA 1
ATOM 1281 C C . GLY A 1 171 ? 20.318 -11.979 -21.405 1.00 89.12 171 GLY A C 1
ATOM 1282 O O . GLY A 1 171 ? 21.032 -12.719 -22.076 1.00 89.12 171 GLY A O 1
ATOM 1283 N N . GLN A 1 172 ? 19.237 -11.374 -21.909 1.00 91.00 172 GLN A N 1
ATOM 1284 C CA . GLN A 1 172 ? 18.811 -11.514 -23.310 1.00 91.00 172 GLN A CA 1
ATOM 1285 C C . GLN A 1 172 ? 19.186 -10.312 -24.190 1.00 91.00 172 GLN A C 1
ATOM 1287 O O . GLN A 1 172 ? 18.951 -10.346 -25.395 1.00 91.00 172 GLN A O 1
ATOM 1292 N N . GLY A 1 173 ? 19.750 -9.250 -23.615 1.00 89.75 173 GLY A N 1
ATOM 1293 C CA . GLY A 1 173 ? 20.043 -7.995 -24.305 1.00 89.75 173 GLY A CA 1
ATOM 1294 C C . GLY A 1 173 ? 18.796 -7.172 -24.642 1.00 89.75 173 GLY A C 1
ATOM 1295 O O . GLY A 1 173 ? 18.865 -6.318 -25.524 1.00 89.75 173 GLY A O 1
ATOM 1296 N N . LYS A 1 174 ? 17.648 -7.440 -24.001 1.00 93.44 174 LYS A N 1
ATOM 1297 C CA . LYS A 1 174 ? 16.365 -6.787 -24.309 1.00 93.44 174 LYS A CA 1
ATOM 1298 C C . LYS A 1 174 ? 15.964 -5.833 -23.193 1.00 93.44 174 LYS A C 1
ATOM 1300 O O . LYS A 1 174 ? 15.668 -6.256 -22.078 1.00 93.44 174 LYS A O 1
ATOM 1305 N N . SER A 1 175 ? 15.914 -4.546 -23.513 1.00 95.12 175 SER A N 1
ATOM 1306 C CA . SER A 1 175 ? 15.615 -3.500 -22.541 1.00 95.12 175 SER A CA 1
ATOM 1307 C C . SER A 1 175 ? 14.125 -3.370 -22.222 1.00 95.12 175 SER A C 1
ATOM 1309 O O . SER A 1 175 ? 13.249 -3.597 -23.062 1.00 95.12 175 SER A O 1
ATOM 1311 N N . LEU A 1 176 ? 13.845 -2.956 -20.988 1.00 97.19 176 LEU A N 1
ATOM 1312 C CA . LEU A 1 176 ? 12.559 -2.421 -20.569 1.00 97.19 176 LEU A CA 1
ATOM 1313 C C . LEU A 1 176 ? 12.323 -1.082 -21.264 1.00 97.19 176 LEU A C 1
ATOM 1315 O O . LEU A 1 176 ? 13.211 -0.236 -21.289 1.00 97.19 176 LEU A O 1
ATOM 1319 N N . GLN A 1 177 ? 11.116 -0.876 -21.779 1.00 98.12 177 GLN A N 1
ATOM 1320 C CA . GLN A 1 177 ? 10.688 0.384 -22.397 1.00 98.12 177 GLN A CA 1
ATOM 1321 C C . GLN A 1 177 ? 9.577 1.064 -21.594 1.00 98.12 177 GLN A C 1
ATOM 1323 O O . GLN A 1 177 ? 9.498 2.292 -21.560 1.00 98.12 177 GLN A O 1
ATOM 1328 N N . ALA A 1 178 ? 8.742 0.270 -20.915 1.00 98.25 178 ALA A N 1
ATOM 1329 C CA . ALA A 1 178 ? 7.713 0.767 -20.014 1.00 98.25 178 ALA A CA 1
ATOM 1330 C C . ALA A 1 178 ? 7.399 -0.220 -18.881 1.00 98.25 178 ALA A C 1
ATOM 1332 O O . ALA A 1 178 ? 7.731 -1.406 -18.952 1.00 98.25 178 ALA A O 1
ATOM 1333 N N . ILE A 1 179 ? 6.734 0.273 -17.839 1.00 98.69 179 ILE A N 1
ATOM 1334 C CA . ILE A 1 179 ? 6.307 -0.505 -16.676 1.00 98.69 179 ILE A CA 1
ATOM 1335 C C . ILE A 1 179 ? 4.927 -0.053 -16.190 1.00 98.69 179 ILE A C 1
ATOM 1337 O O . ILE A 1 179 ? 4.577 1.125 -16.282 1.00 98.69 179 ILE A O 1
ATOM 1341 N N . GLU A 1 180 ? 4.152 -0.998 -15.660 1.00 98.81 180 GLU A N 1
ATOM 1342 C CA . GLU A 1 180 ? 2.908 -0.744 -14.930 1.00 98.81 180 GLU A CA 1
ATOM 1343 C C . GLU A 1 180 ? 2.945 -1.462 -13.580 1.00 98.81 180 GLU A C 1
ATOM 1345 O O . GLU A 1 180 ? 3.404 -2.603 -13.503 1.00 98.81 180 GLU A O 1
ATOM 1350 N N . ILE A 1 181 ? 2.456 -0.804 -12.526 1.00 98.56 181 ILE A N 1
ATOM 1351 C CA . ILE A 1 181 ? 2.517 -1.279 -11.138 1.00 98.56 181 ILE A CA 1
ATOM 1352 C C . ILE A 1 181 ? 1.195 -0.962 -10.433 1.00 98.56 181 ILE A C 1
ATOM 1354 O O . ILE A 1 181 ? 0.678 0.144 -10.558 1.00 98.56 181 ILE A O 1
ATOM 1358 N N . LYS A 1 182 ? 0.655 -1.919 -9.674 1.00 96.19 182 LYS A N 1
ATOM 1359 C CA . LYS A 1 182 ? -0.574 -1.785 -8.880 1.00 96.19 182 LYS A CA 1
ATOM 1360 C C . LYS A 1 182 ? -0.400 -2.400 -7.499 1.00 96.19 182 LYS A C 1
ATOM 1362 O O . LYS A 1 182 ? 0.211 -3.463 -7.366 1.00 96.19 182 LYS A O 1
ATOM 1367 N N . LEU A 1 183 ? -1.004 -1.778 -6.492 1.00 92.12 183 LEU A N 1
ATOM 1368 C CA . LEU A 1 183 ? -1.190 -2.405 -5.186 1.00 92.12 183 LEU A CA 1
ATOM 1369 C C . LEU A 1 183 ? -2.373 -3.382 -5.223 1.00 92.12 183 LEU A C 1
ATOM 1371 O O . LEU A 1 183 ? -3.348 -3.185 -5.945 1.00 92.12 183 LEU A O 1
ATOM 1375 N N . LEU A 1 184 ? -2.283 -4.443 -4.426 1.00 87.69 184 LEU A N 1
ATOM 1376 C CA . LEU A 1 184 ? -3.326 -5.440 -4.214 1.00 87.69 184 LEU A CA 1
ATOM 1377 C C . LEU A 1 184 ? -3.668 -5.493 -2.725 1.00 87.69 184 LEU A C 1
ATOM 1379 O O . LEU A 1 184 ? -2.783 -5.654 -1.884 1.00 87.69 184 LEU A O 1
ATOM 1383 N N . GLY A 1 185 ? -4.958 -5.381 -2.399 1.00 77.75 185 GLY A N 1
ATOM 1384 C CA . GLY A 1 185 ? -5.430 -5.411 -1.010 1.00 77.75 185 GLY A CA 1
ATOM 1385 C C . GLY A 1 185 ? -5.007 -4.197 -0.173 1.00 77.75 185 GLY A C 1
ATOM 1386 O O . GLY A 1 185 ? -5.057 -4.268 1.051 1.00 77.75 185 GLY A O 1
ATOM 1387 N N . ALA A 1 186 ? -4.579 -3.107 -0.816 1.00 76.31 186 ALA A N 1
ATOM 1388 C CA . ALA A 1 186 ? -4.304 -1.839 -0.152 1.00 76.31 186 ALA A CA 1
ATOM 1389 C C . ALA A 1 186 ? -5.598 -1.021 0.051 1.00 76.31 186 ALA A C 1
ATOM 1391 O O . ALA A 1 186 ? -6.526 -1.141 -0.757 1.00 76.31 186 ALA A O 1
ATOM 1392 N N . PRO A 1 187 ? -5.674 -0.186 1.104 1.00 69.88 187 PRO A N 1
ATOM 1393 C CA . PRO A 1 187 ? -6.741 0.798 1.277 1.00 69.88 187 PRO A CA 1
ATOM 1394 C C . PRO A 1 187 ? -6.869 1.738 0.069 1.00 69.88 187 PRO A C 1
ATOM 1396 O O . PRO A 1 187 ? -5.881 2.035 -0.596 1.00 69.88 187 PRO A O 1
ATOM 1399 N N . SER A 1 188 ? -8.074 2.252 -0.193 1.00 74.12 188 SER A N 1
ATOM 1400 C CA . SER A 1 188 ? -8.350 3.094 -1.372 1.00 74.12 188 SER A CA 1
ATOM 1401 C C . SER A 1 188 ? -7.637 4.446 -1.368 1.00 74.12 188 SER A C 1
ATOM 1403 O O . SER A 1 188 ? -7.543 5.082 -2.409 1.00 74.12 188 SER A O 1
ATOM 1405 N N . ASN A 1 189 ? -7.193 4.902 -0.201 1.00 69.81 189 ASN A N 1
ATOM 1406 C CA . ASN A 1 189 ? -6.428 6.129 -0.020 1.00 69.81 189 ASN A CA 1
ATOM 1407 C C . ASN A 1 189 ? -4.918 5.883 -0.087 1.00 69.81 189 ASN A C 1
ATOM 1409 O O . ASN A 1 189 ? -4.182 6.713 0.416 1.00 69.81 189 ASN A O 1
ATOM 1413 N N . LEU A 1 190 ? -4.465 4.724 -0.569 1.00 78.88 190 LEU A N 1
ATOM 1414 C CA . LEU A 1 190 ? -3.054 4.390 -0.691 1.00 78.88 190 LEU A CA 1
ATOM 1415 C C . LEU A 1 190 ? -2.746 4.060 -2.150 1.00 78.88 190 LEU A C 1
ATOM 1417 O O . LEU A 1 190 ? -3.371 3.186 -2.747 1.00 78.88 190 LEU A O 1
ATOM 1421 N N . HIS A 1 191 ? -1.744 4.735 -2.697 1.00 87.06 191 HIS A N 1
ATOM 1422 C CA . HIS A 1 191 ? -1.407 4.698 -4.111 1.00 87.06 191 HIS A CA 1
ATOM 1423 C C . HIS A 1 191 ? 0.059 4.327 -4.303 1.00 87.06 191 HIS A C 1
ATOM 1425 O O . HIS A 1 191 ? 0.943 4.879 -3.634 1.00 87.06 191 HIS A O 1
ATOM 1431 N N . VAL A 1 192 ? 0.345 3.436 -5.258 1.00 93.56 192 VAL A N 1
ATOM 1432 C CA . VAL A 1 192 ? 1.720 3.269 -5.743 1.00 93.56 192 VAL A CA 1
ATOM 1433 C C . VAL A 1 192 ? 1.974 4.295 -6.836 1.00 93.56 192 VAL A C 1
ATOM 1435 O O . VAL A 1 192 ? 1.327 4.280 -7.877 1.00 93.56 192 VAL A O 1
ATOM 1438 N N . ASN A 1 193 ? 2.927 5.188 -6.593 1.00 96.06 193 ASN A N 1
ATOM 1439 C CA . ASN A 1 193 ? 3.375 6.203 -7.533 1.00 96.06 193 ASN A CA 1
ATOM 1440 C C . ASN A 1 193 ? 4.756 5.823 -8.054 1.00 96.06 193 ASN A C 1
ATOM 1442 O O . ASN A 1 193 ? 5.646 5.468 -7.280 1.00 96.06 193 ASN A O 1
ATOM 1446 N N . TYR A 1 194 ? 4.956 5.924 -9.359 1.00 98.44 194 TYR A N 1
ATOM 1447 C CA . TYR A 1 194 ? 6.225 5.579 -9.981 1.00 98.44 194 TYR A CA 1
ATOM 1448 C C . TYR A 1 194 ? 6.505 6.433 -11.206 1.00 98.44 194 TYR A C 1
ATOM 1450 O O . TYR A 1 194 ? 5.602 6.957 -11.857 1.00 98.44 194 TYR A O 1
ATOM 1458 N N . ARG A 1 195 ? 7.790 6.577 -11.514 1.00 98.56 195 ARG A N 1
ATOM 1459 C CA . ARG A 1 195 ? 8.278 7.199 -12.743 1.00 98.56 195 ARG A CA 1
ATOM 1460 C C . ARG A 1 195 ? 9.547 6.507 -13.196 1.00 98.56 195 ARG A C 1
ATOM 1462 O O . ARG A 1 195 ? 10.269 5.926 -12.389 1.00 98.56 195 ARG A O 1
ATOM 1469 N N . VAL A 1 196 ? 9.835 6.619 -14.484 1.00 98.56 196 VAL A N 1
ATOM 1470 C CA . VAL A 1 196 ? 11.048 6.069 -15.090 1.00 98.56 196 VAL A CA 1
ATOM 1471 C C . VAL A 1 196 ? 11.863 7.172 -15.749 1.00 98.56 196 VAL A C 1
ATOM 1473 O O . VAL A 1 196 ? 11.318 8.175 -16.217 1.00 98.56 196 VAL A O 1
ATOM 1476 N N . TYR A 1 197 ? 13.174 6.979 -15.789 1.00 98.44 197 TYR A N 1
ATOM 1477 C CA . TYR A 1 197 ? 14.073 7.739 -16.637 1.00 98.44 197 TYR A CA 1
ATOM 1478 C C . TYR A 1 197 ? 14.148 7.047 -17.995 1.00 98.44 197 TYR A C 1
ATOM 1480 O O . TYR A 1 197 ? 14.632 5.917 -18.088 1.00 98.44 197 TYR A O 1
ATOM 1488 N N . VAL A 1 198 ? 13.663 7.717 -19.037 1.00 97.88 198 VAL A N 1
ATOM 1489 C CA . VAL A 1 198 ? 13.737 7.219 -20.414 1.00 97.88 198 VAL A CA 1
ATOM 1490 C C . VAL A 1 198 ? 15.032 7.708 -21.043 1.00 97.88 198 VAL A C 1
ATOM 1492 O O . VAL A 1 198 ? 15.354 8.900 -20.984 1.00 97.88 198 VAL A O 1
ATOM 1495 N N . HIS A 1 199 ? 15.765 6.784 -21.657 1.00 95.31 199 HIS A N 1
ATOM 1496 C CA . HIS A 1 199 ? 17.058 7.049 -22.263 1.00 95.31 199 HIS A CA 1
ATOM 1497 C C . HIS A 1 199 ? 16.990 8.227 -23.242 1.00 95.31 199 HIS A C 1
ATOM 1499 O O . HIS A 1 199 ? 16.156 8.258 -24.149 1.00 95.31 199 HIS A O 1
ATOM 1505 N N . GLY A 1 200 ? 17.855 9.223 -23.037 1.00 94.50 200 GLY A N 1
ATOM 1506 C CA . GLY A 1 200 ? 17.911 10.441 -23.853 1.00 94.50 200 GLY A CA 1
ATOM 1507 C C . GLY A 1 200 ? 16.734 11.416 -23.689 1.00 94.50 200 GLY A C 1
ATOM 1508 O O . GLY A 1 200 ? 16.767 12.488 -24.285 1.00 94.50 200 GLY A O 1
ATOM 1509 N N . GLN A 1 201 ? 15.716 11.090 -22.886 1.00 96.06 201 GLN A N 1
ATOM 1510 C CA . GLN A 1 201 ? 14.538 11.941 -22.655 1.00 96.06 201 GLN A CA 1
ATOM 1511 C C . GLN A 1 201 ? 14.393 12.411 -21.209 1.00 96.06 201 GLN A C 1
ATOM 1513 O O . GLN A 1 201 ? 13.652 13.355 -20.939 1.00 96.06 201 GLN A O 1
ATOM 1518 N N . GLY A 1 202 ? 15.101 11.784 -20.273 1.00 97.50 202 GLY A N 1
ATOM 1519 C CA . GLY A 1 202 ? 15.059 12.186 -18.879 1.00 97.50 202 GLY A CA 1
ATOM 1520 C C . GLY A 1 202 ? 13.967 11.497 -18.066 1.00 97.50 202 GLY A C 1
ATOM 1521 O O . GLY A 1 202 ? 13.284 10.574 -18.521 1.00 97.50 202 GLY A O 1
ATOM 1522 N N . TRP A 1 203 ? 13.797 11.980 -16.834 1.00 98.19 203 TRP A N 1
ATOM 1523 C CA . TRP A 1 203 ? 12.701 11.578 -15.959 1.00 98.19 203 TRP A CA 1
ATOM 1524 C C . TRP A 1 203 ? 11.355 11.947 -16.573 1.00 98.19 203 TRP A C 1
ATOM 1526 O O . TRP A 1 203 ? 11.090 13.114 -16.854 1.00 98.19 203 TRP A O 1
ATOM 1536 N N . GLN A 1 204 ? 10.497 10.947 -16.727 1.00 97.75 204 GLN A N 1
ATOM 1537 C CA . GLN A 1 204 ? 9.112 11.148 -17.128 1.00 97.75 204 GLN A CA 1
ATOM 1538 C C . GLN A 1 204 ? 8.255 11.576 -15.925 1.00 97.75 204 GLN A C 1
ATOM 1540 O O . GLN A 1 204 ? 8.699 11.547 -14.770 1.00 97.75 204 GLN A O 1
ATOM 1545 N N . GLY A 1 205 ? 7.015 11.984 -16.200 1.00 97.38 205 GLY A N 1
ATOM 1546 C CA . GLY A 1 205 ? 6.039 12.300 -15.159 1.00 97.38 205 GLY A CA 1
ATOM 1547 C C . GLY A 1 205 ? 5.737 11.102 -14.252 1.00 97.38 205 GLY A C 1
ATOM 1548 O O . GLY A 1 205 ? 5.871 9.947 -14.657 1.00 97.38 205 GLY A O 1
ATOM 1549 N N . TRP A 1 206 ? 5.320 11.392 -13.018 1.00 98.19 206 TRP A N 1
ATOM 1550 C CA . TRP A 1 206 ? 4.795 10.375 -12.109 1.00 98.19 206 TRP A CA 1
ATOM 1551 C C . TRP A 1 206 ? 3.450 9.860 -12.617 1.00 98.19 206 TRP A C 1
ATOM 1553 O O . TRP A 1 206 ? 2.581 10.645 -12.994 1.00 98.19 206 TRP A O 1
ATOM 1563 N N . VAL A 1 207 ? 3.283 8.546 -12.580 1.00 98.44 207 VAL A N 1
ATOM 1564 C CA . VAL A 1 207 ? 2.010 7.855 -12.793 1.00 98.44 207 VAL A CA 1
ATOM 1565 C C . VAL A 1 207 ? 1.688 7.022 -11.558 1.00 98.44 207 VAL A C 1
ATOM 1567 O O . VAL A 1 207 ? 2.563 6.776 -10.724 1.00 98.44 207 VAL A O 1
ATOM 1570 N N . SER A 1 208 ? 0.442 6.577 -11.444 1.00 96.75 208 SER A N 1
ATOM 1571 C CA . SER A 1 208 ? -0.004 5.738 -10.337 1.00 96.75 208 SER A CA 1
ATOM 1572 C C . SER A 1 208 ? -0.861 4.562 -10.799 1.00 96.75 208 SER A C 1
ATOM 1574 O O . SER A 1 208 ? -1.420 4.576 -11.897 1.00 96.75 208 SER A O 1
ATOM 1576 N N . ASP A 1 209 ? -0.919 3.527 -9.959 1.00 95.12 209 ASP A N 1
ATOM 1577 C CA . ASP A 1 209 ? -1.908 2.437 -9.976 1.00 95.12 209 ASP A CA 1
ATOM 1578 C C . ASP A 1 209 ? -2.263 1.869 -11.363 1.00 95.12 209 ASP A C 1
ATOM 1580 O O . ASP A 1 209 ? -3.424 1.725 -11.755 1.00 95.12 209 ASP A O 1
ATOM 1584 N N . GLY A 1 210 ? -1.234 1.467 -12.103 1.00 97.31 210 GLY A N 1
ATOM 1585 C CA . GLY A 1 210 ? -1.359 0.829 -13.408 1.00 97.31 210 GLY A CA 1
ATOM 1586 C C . GLY A 1 210 ? -1.262 1.777 -14.593 1.00 97.31 210 GLY A C 1
ATOM 1587 O O . GLY A 1 210 ? -1.388 1.309 -15.720 1.00 97.31 210 GLY A O 1
ATOM 1588 N N . GLY A 1 211 ? -1.020 3.070 -14.372 1.00 98.31 211 GLY A N 1
ATOM 1589 C CA . GLY A 1 211 ? -0.636 3.990 -15.440 1.00 98.31 211 GLY A CA 1
ATOM 1590 C C . GLY A 1 211 ? 0.695 3.587 -16.083 1.00 98.31 211 GLY A C 1
ATOM 1591 O O . GLY A 1 211 ? 1.608 3.101 -15.4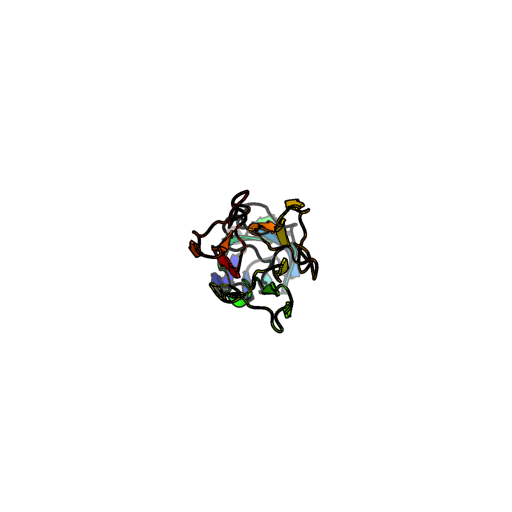22 1.00 98.31 211 GLY A O 1
ATOM 1592 N N . THR A 1 212 ? 0.850 3.770 -17.387 1.00 98.44 212 THR A N 1
ATOM 1593 C CA . THR A 1 212 ? 2.096 3.388 -18.063 1.00 98.44 212 THR A CA 1
ATOM 1594 C C . THR A 1 212 ? 3.210 4.402 -17.775 1.00 98.44 212 THR A C 1
ATOM 1596 O O . THR A 1 212 ? 3.087 5.568 -18.142 1.00 98.44 212 THR A O 1
ATOM 1599 N N . ALA A 1 213 ? 4.321 3.963 -17.173 1.00 98.38 213 ALA A N 1
ATOM 1600 C CA . ALA A 1 213 ? 5.548 4.757 -17.071 1.00 98.38 213 ALA A CA 1
ATOM 1601 C C . ALA A 1 213 ? 6.557 4.301 -18.129 1.00 98.38 213 ALA A C 1
ATOM 1603 O O . ALA A 1 213 ? 6.930 3.130 -18.143 1.00 98.38 213 ALA A O 1
ATOM 1604 N N . GLY A 1 214 ? 7.022 5.217 -18.981 1.00 97.00 214 GLY A N 1
ATOM 1605 C CA . GLY A 1 214 ? 7.971 4.937 -20.063 1.00 97.00 214 GLY A CA 1
ATOM 1606 C C . GLY A 1 214 ? 7.357 5.162 -21.439 1.00 97.00 214 GLY A C 1
ATOM 1607 O O . GLY A 1 214 ? 6.425 5.951 -21.582 1.00 97.00 214 GLY A O 1
ATOM 1608 N N . THR A 1 215 ? 7.882 4.483 -22.457 1.00 93.12 215 THR A N 1
ATOM 1609 C CA . THR A 1 215 ? 7.401 4.610 -23.839 1.00 93.12 215 THR A CA 1
ATOM 1610 C C . THR A 1 215 ? 7.050 3.252 -24.433 1.00 93.12 215 THR A C 1
ATOM 1612 O O . THR A 1 215 ? 7.680 2.241 -24.135 1.00 93.12 215 THR A O 1
ATOM 1615 N N . ILE A 1 216 ? 6.037 3.228 -25.296 1.00 91.12 216 ILE A N 1
ATOM 1616 C CA . ILE A 1 216 ? 5.659 2.055 -26.087 1.00 91.12 216 ILE A CA 1
ATOM 1617 C C . ILE A 1 216 ? 5.878 2.419 -27.555 1.00 91.12 216 ILE A C 1
ATOM 1619 O O . ILE A 1 216 ? 5.417 3.463 -28.008 1.00 91.12 216 ILE A O 1
ATOM 1623 N N . GLY A 1 217 ? 6.593 1.574 -28.300 1.00 83.50 217 GLY A N 1
ATOM 1624 C CA . GLY A 1 217 ? 6.804 1.751 -29.743 1.00 83.50 217 GLY A CA 1
ATOM 1625 C C . GLY A 1 217 ? 7.903 2.744 -30.143 1.00 83.50 217 GLY A C 1
ATOM 1626 O O . GLY A 1 217 ? 8.329 2.722 -31.292 1.00 83.50 217 GLY A O 1
ATOM 1627 N N . SER A 1 218 ? 8.427 3.551 -29.214 1.00 84.94 218 SER A N 1
ATOM 1628 C CA . SER A 1 218 ? 9.519 4.503 -29.493 1.00 84.94 218 SER A CA 1
ATOM 1629 C C . SER A 1 218 ? 10.916 3.874 -29.501 1.00 84.94 218 SER A C 1
ATOM 1631 O O . SER A 1 218 ? 11.883 4.543 -29.851 1.00 84.94 218 SER A O 1
ATOM 1633 N N . GLY A 1 219 ? 11.057 2.613 -29.079 1.00 87.19 219 GLY A N 1
ATOM 1634 C CA . GLY A 1 219 ? 12.356 1.932 -29.039 1.00 87.19 219 GLY A CA 1
ATOM 1635 C C . GLY A 1 219 ? 13.275 2.351 -27.883 1.00 87.19 219 GLY A C 1
ATOM 1636 O O . GLY A 1 219 ? 14.383 1.829 -27.785 1.00 87.19 219 GLY A O 1
ATOM 1637 N N . LEU A 1 220 ? 12.846 3.274 -27.016 1.00 94.06 220 LEU A N 1
ATOM 1638 C CA . LEU A 1 220 ? 13.690 3.852 -25.970 1.00 94.06 220 LEU A CA 1
ATOM 1639 C C . LEU A 1 220 ? 13.655 3.026 -24.687 1.00 94.06 220 LEU A C 1
ATOM 1641 O O . LEU A 1 220 ? 12.590 2.627 -24.218 1.00 94.06 220 LEU A O 1
ATOM 1645 N N . ALA A 1 221 ? 14.838 2.804 -24.122 1.00 95.50 221 ALA A N 1
ATOM 1646 C CA . ALA A 1 221 ? 15.018 2.034 -22.906 1.00 95.50 221 ALA A CA 1
ATOM 1647 C C . ALA A 1 221 ? 14.752 2.855 -21.639 1.00 95.50 221 ALA A C 1
ATOM 1649 O O . ALA A 1 221 ? 14.848 4.084 -21.631 1.00 95.50 221 ALA A O 1
ATOM 1650 N N . VAL A 1 222 ? 14.460 2.144 -20.555 1.00 97.25 222 VAL A N 1
ATOM 1651 C CA . VAL A 1 222 ? 14.447 2.662 -19.190 1.00 97.25 222 VAL A CA 1
ATOM 1652 C C . VAL A 1 222 ? 15.823 2.447 -18.560 1.00 97.25 222 VAL A C 1
ATOM 1654 O O . VAL A 1 222 ? 16.307 1.316 -18.506 1.00 97.25 222 VAL A O 1
ATOM 1657 N N . ASP A 1 223 ? 16.417 3.523 -18.042 1.00 95.88 223 ASP A N 1
ATOM 1658 C CA . ASP A 1 223 ? 17.743 3.492 -17.396 1.00 95.88 223 ASP A CA 1
ATOM 1659 C C . ASP A 1 223 ? 17.649 3.536 -15.863 1.00 95.88 223 ASP A C 1
ATOM 1661 O O . ASP A 1 223 ? 18.549 3.089 -15.150 1.00 95.88 223 ASP A O 1
ATOM 1665 N N . ALA A 1 224 ? 16.564 4.113 -15.342 1.00 97.56 224 ALA A N 1
ATOM 1666 C CA . ALA A 1 224 ? 16.320 4.215 -13.912 1.00 97.56 224 ALA A CA 1
ATOM 1667 C C . ALA A 1 224 ? 14.824 4.281 -13.588 1.00 97.56 224 ALA A C 1
ATOM 1669 O O . ALA A 1 224 ? 14.007 4.670 -14.426 1.00 97.56 224 ALA A O 1
ATOM 1670 N N . ILE A 1 225 ? 14.466 3.941 -12.354 1.00 98.50 225 ILE A N 1
ATOM 1671 C CA . ILE A 1 225 ? 13.089 3.974 -11.854 1.00 98.50 225 ILE A CA 1
ATOM 1672 C C . ILE A 1 225 ? 13.043 4.446 -10.401 1.00 98.50 225 ILE A C 1
ATOM 1674 O O . ILE A 1 225 ? 13.940 4.153 -9.611 1.00 98.50 225 ILE A O 1
ATOM 1678 N N . GLU A 1 226 ? 11.974 5.156 -10.054 1.00 98.19 226 GLU A N 1
ATOM 1679 C CA . GLU A 1 226 ? 11.592 5.465 -8.677 1.00 98.19 226 GLU A CA 1
ATOM 1680 C C . GLU A 1 226 ? 10.164 4.988 -8.431 1.00 98.19 226 GLU A C 1
ATOM 1682 O O . GLU A 1 226 ? 9.280 5.185 -9.268 1.00 98.19 226 GLU A O 1
ATOM 1687 N N . ILE A 1 227 ? 9.947 4.376 -7.271 1.00 97.19 227 ILE A N 1
ATOM 1688 C CA . ILE A 1 227 ? 8.664 3.845 -6.817 1.00 97.19 227 ILE A CA 1
ATOM 1689 C C . ILE A 1 227 ? 8.468 4.267 -5.365 1.00 97.19 227 ILE A C 1
ATOM 1691 O O . ILE A 1 227 ? 9.365 4.095 -4.540 1.00 97.19 227 ILE A O 1
ATOM 1695 N N . LYS A 1 228 ? 7.291 4.801 -5.053 1.00 91.44 228 LYS A N 1
ATOM 1696 C CA . LYS A 1 228 ? 6.891 5.204 -3.705 1.00 91.44 228 LYS A CA 1
ATOM 1697 C C . LYS A 1 228 ? 5.431 4.865 -3.449 1.00 91.44 228 LYS A C 1
ATOM 1699 O O . LYS A 1 228 ? 4.610 4.922 -4.364 1.00 91.44 228 LYS A O 1
ATOM 1704 N N . ILE A 1 229 ? 5.099 4.540 -2.211 1.00 87.62 229 ILE A N 1
ATOM 1705 C CA . ILE A 1 229 ? 3.729 4.303 -1.764 1.00 87.62 229 ILE A CA 1
ATOM 1706 C C . ILE A 1 229 ? 3.311 5.479 -0.885 1.00 87.62 229 ILE A C 1
ATOM 1708 O O . ILE A 1 229 ? 3.963 5.778 0.112 1.00 87.62 229 ILE A O 1
ATOM 1712 N N . GLN A 1 230 ? 2.237 6.170 -1.265 1.00 80.19 230 GLN A N 1
ATOM 1713 C CA . GLN A 1 230 ? 1.785 7.389 -0.588 1.00 80.19 230 GLN A CA 1
ATOM 1714 C C . GLN A 1 230 ? 0.263 7.424 -0.457 1.00 80.19 230 GLN A C 1
ATOM 1716 O O . GLN A 1 230 ? -0.433 6.736 -1.205 1.00 80.19 230 GLN A O 1
ATOM 1721 N N . ASN A 1 231 ? -0.218 8.225 0.498 1.00 66.88 231 ASN A N 1
ATOM 1722 C CA . ASN A 1 231 ? -1.639 8.524 0.653 1.00 66.88 231 ASN A CA 1
ATOM 1723 C C . ASN A 1 231 ? -2.116 9.624 -0.299 1.00 66.88 231 ASN A C 1
ATOM 1725 O O . ASN A 1 231 ? -1.267 10.472 -0.660 1.00 66.88 231 ASN A O 1
#

pLDDT: mean 92.51, std 9.2, range [43.09, 98.81]

Nearest PDB structures (foldseek):
  7ad7-assembly1_B  TM=3.722E-01  e=2.886E-03  Homo sapiens
  8cml-assembly1_E  TM=3.439E-01  e=2.129E-03  Homo sapiens
  6pag-assembly1_D  TM=4.785E-01  e=3.127E-02  Homo sapiens
  1z7z-assembly1_I  TM=2.778E-01  e=2.427E-02  Homo sapiens
  6h6e-assembly1_E  TM=5.163E-01  e=4.276E+00  Photorhabdus luminescens